Protein AF-A0A3N0X8B3-F1 (afdb_monomer)

Solvent-accessible surface area (backbone atoms only — not comparable to full-atom values): 11498 Å² total; per-residue (Å²): 133,83,87,83,87,83,86,78,85,84,85,79,77,87,77,77,76,74,76,77,74,77,75,72,74,76,63,77,83,42,74,71,62,58,42,71,77,68,75,70,72,77,78,68,58,67,47,72,57,55,40,76,48,95,60,72,38,46,24,25,50,28,91,48,89,63,73,35,41,27,35,45,28,27,51,77,66,41,44,35,30,49,55,97,90,38,84,45,72,59,75,99,46,66,82,52,38,46,30,39,32,62,80,76,74,40,41,37,34,62,43,79,45,82,53,98,94,38,80,43,78,45,62,31,35,57,76,43,83,53,99,65,34,34,38,31,33,35,71,38,34,48,77,48,82,44,44,79,48,89,53,97,85,50,72,63,40,55,24,34,38,43,79,48,84,72,44,40,35,39,40,35,84,67,92,49,77,48,84,58,79,84,75,81,84,126

Foldseek 3Di:
DDDDDDDDDPDDDDPPPPPPPPVPPPPPCDPVNVCVVPPDDPAFDEADAQWPDPFFFWKDFAPDPDIWTWTARQAVLWIWTQDPNDIDIDPLDQNRPFMQRPVVRKTKGFDFDDDPNDTDTHIWIFPDDDPFKTKTKRKHKHWDPWDDAPDPVDDTGGIYIDTDDIWIWIQGPPGDIDTDDDDDDD

Radius of gyration: 35.31 Å; Cα contacts (8 Å, |Δi|>4): 307; chains: 1; bounding box: 71×42×134 Å

Organism: NCBI:txid420404

Secondary structure (DSSP, 8-state):
------------------------------HHHHHTTTT-PPPPPEES-SBSSSS-EEEEETT-S-EEEEEEETTTTEEEEEETTEEEEEP--GGG--EEETTTTEEEEEEEEEETTEEEEEEEEEEEE-SSEEEEEE--EEEE--B--SSSSSPPB-EEEEEPPPEEEEEESSS-EEEE--PPP-

Sequence (186 aa):
MKRILFLSAFVSTLVYCQQGNANVNNSPVTRESLIARAGYVNPLETKGSPYLYAEYKKARIANNQKLVDMRYNAYKDEVDIINNGRNMTIYKNPEYSPIHIIDSDEILYLLEYPYNGKKVIGYLFEVKKLETATLLMRISKTYDKGKYAQDSFDREKENTYDDLPDIFYFQKKTVKFCNCQKRKMS

Nearest PDB structures (foldseek):
  5vly-assembly1_A  TM=3.134E-01  e=2.084E+00  Qubevirus durum
  5vly-assembly1_C  TM=2.743E-01  e=2.320E+00  Qubevirus durum

Structure (mmCIF, N/CA/C/O backbone):
data_AF-A0A3N0X8B3-F1
#
_entry.id   AF-A0A3N0X8B3-F1
#
loop_
_atom_site.group_PDB
_atom_site.id
_atom_site.type_symbol
_atom_site.label_atom_id
_atom_site.label_alt_id
_atom_site.label_comp_id
_atom_site.label_asym_id
_atom_site.label_entity_id
_atom_site.label_seq_id
_atom_site.pdbx_PDB_ins_code
_atom_site.Cartn_x
_atom_site.Cartn_y
_atom_site.Cartn_z
_atom_site.occupancy
_atom_site.B_iso_or_equiv
_atom_site.auth_seq_id
_atom_site.auth_comp_id
_atom_site.auth_asym_id
_atom_site.auth_atom_id
_atom_site.pdbx_PDB_model_num
ATOM 1 N N . MET A 1 1 ? 47.764 -26.604 -111.001 1.00 38.19 1 MET A N 1
ATOM 2 C CA . MET A 1 1 ? 48.703 -27.124 -109.984 1.00 38.19 1 MET A CA 1
ATOM 3 C C . MET A 1 1 ? 48.266 -26.631 -108.614 1.00 38.19 1 MET A C 1
ATOM 5 O O . MET A 1 1 ? 48.034 -25.443 -108.493 1.00 38.19 1 MET A O 1
ATOM 9 N N . LYS A 1 2 ? 48.145 -27.568 -107.657 1.00 38.88 2 LYS A N 1
ATOM 10 C CA . LYS A 1 2 ? 48.250 -27.434 -106.184 1.00 38.88 2 LYS A CA 1
ATOM 11 C C . LYS A 1 2 ? 47.466 -26.279 -105.527 1.00 38.88 2 LYS A C 1
ATOM 13 O O . LYS A 1 2 ? 47.839 -25.124 -105.619 1.00 38.88 2 LYS A O 1
ATOM 18 N N . ARG A 1 3 ? 46.312 -26.598 -104.924 1.00 44.06 3 ARG A N 1
ATOM 19 C CA . ARG A 1 3 ? 46.138 -26.806 -103.465 1.00 44.06 3 ARG A CA 1
ATOM 20 C C . ARG A 1 3 ? 46.636 -25.618 -102.640 1.00 44.06 3 ARG A C 1
ATOM 22 O O . ARG A 1 3 ? 47.840 -25.500 -102.487 1.00 44.06 3 ARG A O 1
ATOM 29 N N . ILE A 1 4 ? 45.714 -24.905 -101.996 1.00 53.19 4 ILE A N 1
ATOM 30 C CA . ILE A 1 4 ? 45.829 -24.509 -100.587 1.00 53.19 4 ILE A CA 1
ATOM 31 C C . ILE A 1 4 ? 44.404 -24.453 -100.013 1.00 53.19 4 ILE A C 1
ATOM 33 O O . ILE A 1 4 ? 43.585 -23.615 -100.376 1.00 53.19 4 ILE A O 1
ATOM 37 N N . LEU A 1 5 ? 44.124 -25.437 -99.160 1.00 48.59 5 LEU A N 1
ATOM 38 C CA . LEU A 1 5 ? 43.091 -25.408 -98.133 1.00 48.59 5 LEU A CA 1
ATOM 39 C C . LEU A 1 5 ? 43.579 -24.439 -97.048 1.00 48.59 5 LEU A C 1
ATOM 41 O O . LEU A 1 5 ? 44.677 -24.644 -96.534 1.00 48.59 5 LEU A O 1
ATOM 45 N N . PHE A 1 6 ? 42.770 -23.458 -96.655 1.00 47.97 6 PHE A N 1
ATOM 46 C CA . PHE A 1 6 ? 42.903 -22.837 -95.337 1.00 47.97 6 PHE A CA 1
ATOM 47 C C . PHE A 1 6 ? 41.591 -23.004 -94.579 1.00 47.97 6 PHE A C 1
ATOM 49 O O . PHE A 1 6 ? 40.592 -22.332 -94.818 1.00 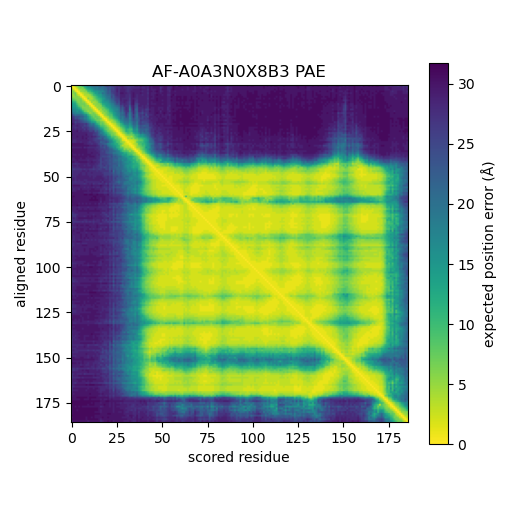47.97 6 PHE A O 1
ATOM 56 N N . LEU A 1 7 ? 41.628 -23.996 -93.697 1.00 49.25 7 LEU A N 1
ATOM 57 C CA . LEU A 1 7 ? 40.654 -24.300 -92.670 1.00 49.25 7 LEU A CA 1
ATOM 58 C C . LEU A 1 7 ? 40.908 -23.321 -91.512 1.00 49.25 7 LEU A C 1
ATOM 60 O O . LEU A 1 7 ? 41.889 -23.482 -90.791 1.00 49.25 7 LEU A O 1
ATOM 64 N N . SER A 1 8 ? 40.065 -22.302 -91.333 1.00 50.84 8 SER A N 1
ATOM 65 C CA . SER A 1 8 ? 40.064 -21.496 -90.106 1.00 50.84 8 SER A CA 1
ATOM 66 C C . SER A 1 8 ? 38.868 -21.892 -89.247 1.00 50.84 8 SER A C 1
ATOM 68 O O . SER A 1 8 ? 37.746 -21.425 -89.447 1.00 50.84 8 SER A O 1
ATOM 70 N N . ALA A 1 9 ? 39.121 -22.788 -88.296 1.00 49.25 9 ALA A N 1
ATOM 71 C CA . ALA A 1 9 ? 38.219 -23.057 -87.192 1.00 49.25 9 ALA A CA 1
ATOM 72 C C . ALA A 1 9 ? 38.132 -21.804 -86.307 1.00 49.25 9 ALA A C 1
ATOM 74 O O . ALA A 1 9 ? 39.132 -21.390 -85.724 1.00 49.25 9 ALA A O 1
ATOM 75 N N . PHE A 1 10 ? 36.941 -21.216 -86.199 1.00 39.66 10 PHE A N 1
ATOM 76 C CA . PHE A 1 10 ? 36.625 -20.240 -85.158 1.00 39.66 10 PHE A CA 1
ATOM 77 C C . PHE A 1 10 ? 35.602 -20.880 -84.219 1.00 39.66 10 PHE A C 1
ATOM 79 O O . PHE A 1 10 ? 34.392 -20.761 -84.392 1.00 39.66 10 PHE A O 1
ATOM 86 N N . VAL A 1 11 ? 36.115 -21.644 -83.257 1.00 53.22 11 VAL A N 1
ATOM 87 C CA . VAL A 1 11 ? 35.381 -22.037 -82.055 1.00 53.22 11 VAL A CA 1
ATOM 88 C C . VAL A 1 11 ? 36.052 -21.305 -80.905 1.00 53.22 11 VAL A C 1
ATOM 90 O O . VAL A 1 11 ? 37.139 -21.682 -80.477 1.00 53.22 11 VAL A O 1
ATOM 93 N N . SER A 1 12 ? 35.410 -20.251 -80.413 1.00 51.62 12 SER A N 1
ATOM 94 C CA . SER A 1 12 ? 35.770 -19.631 -79.140 1.00 51.62 12 SER A CA 1
ATOM 95 C C . SER A 1 12 ? 34.543 -18.990 -78.494 1.00 51.62 12 SER A C 1
ATOM 97 O O . SER A 1 12 ? 34.094 -17.906 -78.845 1.00 51.62 12 SER A O 1
ATOM 99 N N . THR A 1 13 ? 34.020 -19.750 -77.529 1.00 55.09 13 THR A N 1
ATOM 100 C CA . THR A 1 13 ? 33.444 -19.306 -76.252 1.00 55.09 13 THR A CA 1
ATOM 101 C C . THR A 1 13 ? 32.322 -18.268 -76.295 1.00 55.09 13 THR A C 1
ATOM 103 O O . THR A 1 13 ? 32.555 -17.062 -76.328 1.00 55.09 13 THR A O 1
ATOM 106 N N . LEU A 1 14 ? 31.094 -18.765 -76.115 1.00 47.06 14 LEU A N 1
ATOM 107 C CA . LEU A 1 14 ? 30.013 -18.016 -75.479 1.00 47.06 14 LEU A CA 1
ATOM 108 C C . LEU A 1 14 ? 30.512 -17.515 -74.117 1.00 47.06 14 LEU A C 1
ATOM 110 O O . LEU A 1 14 ? 30.607 -18.278 -73.155 1.00 47.06 14 LEU A O 1
ATOM 114 N N . VAL A 1 15 ? 30.847 -16.231 -74.039 1.00 52.34 15 VAL A N 1
ATOM 115 C CA . VAL A 1 15 ? 30.968 -15.538 -72.761 1.00 52.34 15 VAL A CA 1
ATOM 116 C C . VAL A 1 15 ? 29.553 -15.427 -72.207 1.00 52.34 15 VAL A C 1
ATOM 118 O O . VAL A 1 15 ? 28.793 -14.532 -72.570 1.00 52.34 15 VAL A O 1
ATOM 121 N N . TYR A 1 16 ? 29.187 -16.355 -71.324 1.00 51.97 16 TYR A N 1
ATOM 122 C CA . TYR A 1 16 ? 28.170 -16.077 -70.323 1.00 51.97 16 TYR A CA 1
ATOM 123 C C . TYR A 1 16 ? 28.716 -14.942 -69.458 1.00 51.97 16 TYR A C 1
ATOM 125 O O . TYR A 1 16 ? 29.455 -15.168 -68.502 1.00 51.97 16 TYR A O 1
ATOM 133 N N . CYS A 1 17 ? 28.367 -13.702 -69.793 1.00 42.38 17 CYS A N 1
ATOM 134 C CA . CYS A 1 17 ? 28.346 -12.662 -68.785 1.00 42.38 17 CYS A CA 1
ATOM 135 C C . CYS A 1 17 ? 27.188 -13.039 -67.857 1.00 42.38 17 CYS A C 1
ATOM 137 O O . CYS A 1 17 ? 26.029 -12.739 -68.138 1.00 42.38 17 CYS A O 1
ATOM 139 N N . GLN A 1 18 ? 27.479 -13.789 -66.791 1.00 52.56 18 GLN A N 1
ATOM 140 C CA . GLN A 1 18 ? 26.590 -13.784 -65.643 1.00 52.56 18 GLN A CA 1
ATOM 141 C C . GLN A 1 18 ? 26.610 -12.338 -65.153 1.00 52.56 18 GLN A C 1
ATOM 143 O O . GLN A 1 18 ? 27.577 -11.903 -64.528 1.00 52.56 18 GLN A O 1
ATOM 148 N N . GLN A 1 19 ? 25.571 -11.573 -65.497 1.00 49.72 19 GLN A N 1
ATOM 149 C CA . GLN A 1 19 ? 25.191 -10.432 -64.684 1.00 49.72 19 GLN A CA 1
ATOM 150 C C . GLN A 1 19 ? 25.087 -10.986 -63.271 1.00 49.72 19 GLN A C 1
ATOM 152 O O . GLN A 1 19 ? 24.187 -11.769 -62.962 1.00 49.72 19 GLN A O 1
ATOM 157 N N . GLY A 1 20 ? 26.073 -10.644 -62.444 1.00 43.41 20 GLY A N 1
ATOM 158 C CA . GLY A 1 20 ? 25.955 -10.786 -61.013 1.00 43.41 20 GLY A CA 1
ATOM 159 C C . GLY A 1 20 ? 24.733 -9.978 -60.631 1.00 43.41 20 GLY A C 1
ATOM 160 O O . GLY A 1 20 ? 24.802 -8.757 -60.511 1.00 43.41 20 GLY A O 1
ATOM 161 N N . ASN A 1 21 ? 23.601 -10.659 -60.491 1.00 45.00 21 ASN A N 1
ATOM 162 C CA . ASN A 1 21 ? 22.492 -10.143 -59.731 1.00 45.00 21 ASN A CA 1
ATOM 163 C C . ASN A 1 21 ? 23.035 -10.024 -58.311 1.00 45.00 21 ASN A C 1
ATOM 165 O O . ASN A 1 21 ? 22.960 -10.962 -57.519 1.00 45.00 21 ASN A O 1
ATOM 169 N N . ALA A 1 22 ? 23.615 -8.866 -57.993 1.00 45.78 22 ALA A N 1
ATOM 170 C CA . ALA A 1 22 ? 23.537 -8.349 -56.648 1.00 45.78 22 ALA A CA 1
ATOM 171 C C . ALA A 1 22 ? 22.040 -8.201 -56.402 1.00 45.78 22 ALA A C 1
ATOM 173 O O . ALA A 1 22 ? 21.434 -7.178 -56.716 1.00 45.78 22 ALA A O 1
ATOM 174 N N . ASN A 1 23 ? 21.426 -9.289 -55.941 1.00 44.53 23 ASN A N 1
ATOM 175 C CA . ASN A 1 23 ? 20.086 -9.272 -55.419 1.00 44.53 23 ASN A CA 1
ATOM 176 C C . ASN A 1 23 ? 20.184 -8.484 -54.115 1.00 44.53 23 ASN A C 1
ATOM 178 O O . ASN A 1 23 ? 20.288 -9.040 -53.022 1.00 44.53 23 ASN A O 1
ATOM 182 N N . VAL A 1 24 ? 20.264 -7.160 -54.252 1.00 49.81 24 VAL A N 1
ATOM 183 C CA . VAL A 1 24 ? 19.929 -6.236 -53.190 1.00 49.81 24 VAL A CA 1
ATOM 184 C C . VAL A 1 24 ? 18.438 -6.444 -53.028 1.00 49.81 24 VAL A C 1
ATOM 186 O O . VAL A 1 24 ? 17.622 -5.796 -53.681 1.00 49.81 24 VAL A O 1
ATOM 189 N N . ASN A 1 25 ? 18.097 -7.442 -52.215 1.00 46.34 25 ASN A N 1
ATOM 190 C CA . ASN A 1 25 ? 16.768 -7.582 -51.676 1.00 46.34 25 ASN A CA 1
ATOM 191 C C . ASN A 1 25 ? 16.511 -6.264 -50.948 1.00 46.34 25 ASN A C 1
ATOM 193 O O . ASN A 1 25 ? 16.933 -6.078 -49.807 1.00 46.34 25 ASN A O 1
ATOM 197 N N . ASN A 1 26 ? 15.842 -5.333 -51.625 1.00 55.75 26 ASN A N 1
ATOM 198 C CA . ASN A 1 26 ? 15.088 -4.290 -50.965 1.00 55.75 26 ASN A CA 1
ATOM 199 C C . ASN A 1 26 ? 13.941 -5.019 -50.274 1.00 55.75 26 ASN A C 1
ATOM 201 O O . ASN A 1 26 ? 12.812 -5.044 -50.764 1.00 55.75 26 ASN A O 1
ATOM 205 N N . SER A 1 27 ? 14.264 -5.684 -49.161 1.00 57.72 27 SER A N 1
ATOM 206 C CA . SER A 1 27 ? 13.271 -6.091 -48.189 1.00 57.72 27 SER A CA 1
ATOM 207 C C . SER A 1 27 ? 12.396 -4.865 -47.963 1.00 57.72 27 SER A C 1
ATOM 209 O O . SER A 1 27 ? 12.948 -3.767 -47.798 1.00 57.72 27 SER A O 1
ATOM 211 N N . PRO A 1 28 ? 11.061 -5.002 -48.031 1.00 53.34 28 PRO A N 1
ATOM 212 C CA . PRO A 1 28 ? 10.180 -3.879 -47.790 1.00 53.34 28 PRO A CA 1
ATOM 213 C C . PRO A 1 28 ? 10.615 -3.257 -46.476 1.00 53.34 28 PRO A C 1
ATOM 215 O O . PRO A 1 28 ? 10.835 -3.963 -45.493 1.00 53.34 28 PRO A O 1
ATOM 218 N N . VAL A 1 29 ? 10.843 -1.951 -46.516 1.00 56.06 29 VAL A N 1
ATOM 219 C CA . VAL A 1 29 ? 11.295 -1.174 -45.375 1.00 56.06 29 VAL A CA 1
ATOM 220 C C . VAL A 1 29 ? 10.187 -1.253 -44.327 1.00 56.06 29 VAL A C 1
ATOM 222 O O . VAL A 1 29 ? 9.242 -0.467 -44.330 1.00 56.06 29 VAL A O 1
ATOM 225 N N . THR A 1 30 ? 10.237 -2.277 -43.480 1.00 57.41 30 THR A N 1
ATOM 226 C CA . THR A 1 30 ? 9.320 -2.419 -42.359 1.00 57.41 30 THR A CA 1
ATOM 227 C C . THR A 1 30 ? 9.728 -1.406 -41.295 1.00 57.41 30 THR A C 1
ATOM 229 O O . THR A 1 30 ? 10.871 -0.928 -41.284 1.00 57.41 30 THR A O 1
ATOM 232 N N . ARG A 1 31 ? 8.807 -1.037 -40.400 1.00 55.66 31 ARG A N 1
ATOM 233 C CA . ARG A 1 31 ? 9.097 -0.065 -39.331 1.00 55.66 31 ARG A CA 1
ATOM 234 C C . ARG A 1 31 ? 10.335 -0.492 -38.536 1.00 55.66 31 ARG A C 1
ATOM 236 O O . ARG A 1 31 ? 11.165 0.346 -38.208 1.00 55.66 31 ARG A O 1
ATOM 243 N N . GLU A 1 32 ? 10.510 -1.793 -38.347 1.00 55.56 32 GLU A N 1
ATOM 244 C CA . GLU A 1 32 ? 11.642 -2.429 -37.673 1.00 55.56 32 GLU A CA 1
ATOM 245 C C . GLU A 1 32 ? 12.983 -2.140 -38.379 1.00 55.56 32 GLU A C 1
ATOM 247 O O . GLU A 1 32 ? 13.989 -1.883 -37.720 1.00 55.56 32 GLU A O 1
ATOM 252 N N . SER A 1 33 ? 13.003 -2.088 -39.717 1.00 53.56 33 SER A N 1
ATOM 253 C CA . SER A 1 33 ? 14.214 -1.807 -40.507 1.00 53.56 33 SER A CA 1
ATOM 254 C C . SER A 1 33 ? 14.621 -0.323 -40.537 1.00 53.56 33 SER A C 1
ATOM 256 O O . SER A 1 33 ? 15.804 -0.011 -40.672 1.00 53.56 33 SER A O 1
ATOM 258 N N . LEU A 1 34 ? 13.670 0.605 -40.352 1.00 52.25 34 LEU A N 1
ATOM 259 C CA . LEU A 1 34 ? 13.955 2.044 -40.194 1.00 52.25 34 LEU A CA 1
ATOM 260 C C . LEU A 1 34 ? 14.470 2.371 -38.793 1.00 52.25 34 LEU A C 1
ATOM 262 O O . LEU A 1 34 ? 15.324 3.241 -38.627 1.00 52.25 34 LEU A O 1
ATOM 266 N N . ILE A 1 35 ? 13.974 1.641 -37.797 1.00 54.38 35 ILE A N 1
ATOM 267 C CA . ILE A 1 35 ? 14.359 1.768 -36.393 1.00 54.38 35 ILE A CA 1
ATOM 268 C C . ILE A 1 35 ? 15.830 1.352 -36.186 1.00 54.38 35 ILE A C 1
ATOM 270 O O . ILE A 1 35 ? 16.561 2.013 -35.449 1.00 54.38 35 ILE A O 1
ATOM 274 N N . ALA A 1 36 ? 16.318 0.349 -36.922 1.00 54.66 36 ALA A N 1
ATOM 275 C CA . ALA A 1 36 ? 17.711 -0.104 -36.853 1.00 54.66 36 ALA A CA 1
ATOM 276 C C . ALA A 1 36 ? 18.756 0.935 -37.325 1.00 54.66 36 ALA A C 1
ATOM 278 O O . ALA A 1 36 ? 19.925 0.841 -36.954 1.00 54.66 36 ALA A O 1
ATOM 279 N N . ARG A 1 37 ? 18.369 1.940 -38.128 1.00 50.84 37 ARG A N 1
ATOM 280 C CA . ARG A 1 37 ? 19.301 2.931 -38.708 1.00 50.84 37 ARG A CA 1
ATOM 281 C C . ARG A 1 37 ? 19.454 4.213 -37.881 1.00 50.84 37 ARG A C 1
ATOM 283 O O . ARG A 1 37 ? 20.358 4.994 -38.160 1.00 50.84 37 ARG A O 1
ATOM 290 N N . ALA A 1 38 ? 18.590 4.433 -36.888 1.00 49.75 38 ALA A N 1
ATOM 291 C CA . ALA A 1 38 ? 18.460 5.703 -36.167 1.00 49.75 38 ALA A CA 1
ATOM 292 C C . ALA A 1 38 ? 18.770 5.607 -34.659 1.00 49.75 38 ALA A C 1
ATOM 294 O O . ALA A 1 38 ? 18.220 6.371 -33.872 1.00 49.75 38 ALA A O 1
ATOM 295 N N . GLY A 1 39 ? 19.645 4.684 -34.241 1.00 53.75 39 GLY A N 1
ATOM 296 C CA . GLY A 1 39 ? 20.072 4.610 -32.839 1.00 53.75 39 GLY A CA 1
ATOM 297 C C . GLY A 1 39 ? 18.956 4.171 -31.890 1.00 53.75 39 GLY A C 1
ATOM 298 O O . GLY A 1 39 ? 18.775 4.765 -30.829 1.00 53.75 39 GLY A O 1
ATOM 299 N N . TYR A 1 40 ? 18.190 3.144 -32.272 1.00 51.00 40 TYR A N 1
ATOM 300 C CA . TYR A 1 40 ? 17.234 2.523 -31.364 1.00 51.00 40 TYR A CA 1
ATOM 301 C C . TYR A 1 40 ? 17.968 1.902 -30.182 1.00 51.00 40 TYR A C 1
ATOM 303 O O . TYR A 1 40 ? 18.627 0.869 -30.303 1.00 51.00 40 TYR A O 1
ATOM 311 N N . VAL A 1 41 ? 17.849 2.557 -29.036 1.00 61.62 41 VAL A N 1
ATOM 312 C CA . VAL A 1 41 ? 18.215 1.968 -27.762 1.00 61.62 41 VAL A CA 1
ATOM 313 C C . VAL A 1 41 ? 17.009 1.149 -27.318 1.00 61.62 41 VAL A C 1
ATOM 315 O O . VAL A 1 41 ? 15.923 1.709 -27.148 1.00 61.62 41 VAL A O 1
ATOM 318 N N . ASN A 1 42 ? 17.170 -0.170 -27.182 1.00 63.03 42 ASN A N 1
ATOM 319 C CA . ASN A 1 42 ? 16.112 -1.017 -26.629 1.00 63.03 42 ASN A CA 1
ATOM 320 C C . ASN A 1 42 ? 15.650 -0.410 -25.298 1.00 63.03 42 ASN A C 1
ATOM 322 O O . ASN A 1 42 ? 16.509 -0.063 -24.487 1.00 63.03 42 ASN A O 1
ATOM 326 N N . PRO A 1 43 ? 14.344 -0.224 -25.049 1.00 67.00 43 PRO A N 1
ATOM 327 C CA . PRO A 1 43 ? 13.890 0.246 -23.747 1.00 67.00 43 PRO A CA 1
ATOM 328 C C . PRO A 1 43 ? 14.426 -0.700 -22.668 1.00 67.00 43 PRO A C 1
ATOM 330 O O . PRO A 1 43 ? 14.323 -1.914 -22.818 1.00 67.00 43 PRO A O 1
ATOM 333 N N . LEU A 1 44 ? 15.029 -0.146 -21.610 1.00 79.25 44 LEU A N 1
ATOM 334 C CA . LEU A 1 44 ? 15.476 -0.956 -20.477 1.00 79.25 44 LEU A CA 1
ATOM 335 C C . LEU A 1 44 ? 14.278 -1.727 -19.937 1.00 79.25 44 LEU A C 1
ATOM 337 O O . LEU A 1 44 ? 13.289 -1.117 -19.506 1.00 79.25 44 LEU A O 1
ATOM 341 N N . GLU A 1 45 ? 14.398 -3.051 -19.939 1.00 83.81 45 GLU A N 1
ATOM 342 C CA . GLU A 1 45 ? 13.457 -3.937 -19.267 1.00 83.81 45 GLU A CA 1
ATOM 343 C C . GLU A 1 45 ? 13.238 -3.450 -17.827 1.00 83.81 45 GLU A C 1
ATOM 345 O O . GLU A 1 45 ? 14.123 -2.865 -17.189 1.00 83.81 45 GLU A O 1
ATOM 350 N N . THR A 1 46 ? 12.012 -3.604 -17.332 1.00 89.50 46 THR A N 1
ATOM 351 C CA . THR A 1 46 ? 11.665 -3.214 -15.963 1.00 89.50 46 THR A CA 1
ATOM 352 C C . THR A 1 46 ? 11.395 -4.459 -15.149 1.00 89.50 46 THR A C 1
ATOM 354 O O . THR A 1 46 ? 10.419 -5.169 -15.381 1.00 89.50 46 THR A O 1
ATOM 357 N N . LYS A 1 47 ? 12.253 -4.703 -14.166 1.00 92.56 47 LYS A N 1
ATOM 358 C CA . LYS A 1 47 ? 12.119 -5.805 -13.229 1.00 92.56 47 LYS A CA 1
ATOM 359 C C . LYS A 1 47 ? 11.235 -5.418 -12.048 1.00 92.56 47 LYS A C 1
ATOM 361 O O . LYS A 1 47 ? 11.384 -4.352 -11.449 1.00 92.56 47 LYS A O 1
ATOM 366 N N . GLY A 1 48 ? 10.346 -6.333 -11.671 1.00 92.94 48 GLY A N 1
ATOM 367 C CA . GLY A 1 48 ? 9.412 -6.140 -10.566 1.00 92.94 48 GLY A CA 1
ATOM 368 C C . GLY A 1 48 ? 8.164 -5.356 -10.974 1.00 92.94 48 GLY A C 1
ATOM 369 O O . GLY A 1 48 ? 7.849 -5.202 -12.150 1.00 92.94 48 GLY A O 1
ATOM 370 N N . SER A 1 49 ? 7.413 -4.894 -9.979 1.00 95.06 49 SER A N 1
ATOM 371 C CA . SER A 1 49 ? 6.140 -4.199 -10.171 1.00 95.06 49 SER A CA 1
ATOM 372 C C . SER A 1 49 ? 5.955 -3.142 -9.085 1.00 95.06 49 SER A C 1
ATOM 374 O O . SER A 1 49 ? 6.344 -3.394 -7.942 1.00 95.06 49 SER A O 1
ATOM 376 N N . PRO A 1 50 ? 5.324 -1.990 -9.384 1.00 97.06 50 PRO A N 1
ATOM 377 C CA . PRO A 1 50 ? 4.956 -1.012 -8.361 1.00 97.06 50 PRO A CA 1
ATOM 378 C C . PRO A 1 50 ? 3.834 -1.518 -7.440 1.00 97.06 50 PRO A C 1
ATOM 380 O O . PRO A 1 50 ? 3.574 -0.915 -6.398 1.00 97.06 50 PRO A O 1
ATOM 383 N N . TYR A 1 51 ? 3.148 -2.599 -7.820 1.00 97.56 51 TYR A N 1
ATOM 384 C CA . TYR A 1 51 ? 2.023 -3.160 -7.084 1.00 97.56 51 TYR A CA 1
ATOM 385 C C . TYR A 1 51 ? 2.473 -4.184 -6.043 1.00 97.56 51 TYR A C 1
ATOM 387 O O . TYR A 1 51 ? 3.420 -4.937 -6.267 1.00 97.56 51 TYR A O 1
ATOM 395 N N . LEU A 1 52 ? 1.771 -4.222 -4.909 1.00 96.12 52 LEU A N 1
ATOM 396 C CA . LEU A 1 52 ? 1.993 -5.219 -3.858 1.00 96.12 52 LEU A CA 1
ATOM 397 C C . LEU A 1 52 ? 1.677 -6.638 -4.349 1.00 96.12 52 LEU A C 1
ATOM 399 O O . LEU A 1 52 ? 2.435 -7.570 -4.098 1.00 96.12 52 LEU A O 1
ATOM 403 N N . TYR A 1 53 ? 0.578 -6.778 -5.088 1.00 94.50 53 TYR A N 1
ATOM 404 C CA . TYR A 1 53 ? 0.186 -8.010 -5.764 1.00 94.50 53 TYR A CA 1
ATOM 405 C C . TYR A 1 53 ? 0.090 -7.740 -7.263 1.00 94.50 53 TYR A C 1
ATOM 407 O O . TYR A 1 53 ? -0.365 -6.670 -7.668 1.00 94.50 53 TYR A O 1
ATOM 415 N N . ALA A 1 54 ? 0.531 -8.697 -8.082 1.00 90.38 54 ALA A N 1
ATOM 416 C CA . ALA A 1 54 ? 0.433 -8.587 -9.538 1.00 90.38 54 ALA A CA 1
ATOM 417 C C . ALA A 1 54 ? -1.031 -8.600 -10.006 1.00 90.38 54 ALA A C 1
ATOM 419 O O . ALA A 1 54 ? -1.418 -7.822 -10.877 1.00 90.38 54 ALA A O 1
ATOM 420 N N . GLU A 1 55 ? -1.835 -9.453 -9.373 1.00 94.19 55 GLU A N 1
ATOM 421 C CA . GLU A 1 55 ? -3.247 -9.636 -9.680 1.00 94.19 55 GLU A CA 1
ATOM 422 C C . GLU A 1 55 ? -4.133 -8.622 -8.955 1.00 94.19 55 GLU A C 1
ATOM 424 O O . GLU A 1 55 ? -3.813 -8.132 -7.866 1.00 94.19 55 GLU A O 1
ATOM 429 N N . TYR A 1 56 ? -5.296 -8.357 -9.547 1.00 96.12 56 TYR A N 1
ATOM 430 C CA . TYR A 1 56 ? -6.378 -7.694 -8.835 1.00 96.12 56 TYR A CA 1
ATOM 431 C C . TYR A 1 56 ? -7.003 -8.655 -7.819 1.00 96.12 56 TYR A C 1
ATOM 433 O O . TYR A 1 56 ? -7.225 -9.826 -8.116 1.00 96.12 56 TYR A O 1
ATOM 441 N N . LYS A 1 57 ? -7.317 -8.132 -6.636 1.00 96.38 57 LYS A N 1
ATOM 442 C CA . LYS A 1 57 ? -8.008 -8.838 -5.557 1.00 96.38 57 LYS A CA 1
ATOM 443 C C . LYS A 1 57 ? -9.394 -8.252 -5.327 1.00 96.38 57 LYS A C 1
ATOM 445 O O . LYS A 1 57 ? -9.577 -7.037 -5.422 1.00 96.38 57 LYS A O 1
ATOM 450 N N . LYS A 1 58 ? -10.368 -9.081 -4.960 1.00 96.31 58 LYS A N 1
ATOM 451 C CA . LYS A 1 58 ? -11.688 -8.619 -4.528 1.00 96.31 58 LYS A CA 1
ATOM 452 C C . LYS A 1 58 ? -11.570 -7.891 -3.199 1.00 96.31 58 LYS A C 1
ATOM 454 O O . LYS A 1 58 ? -11.019 -8.409 -2.230 1.00 96.31 58 LYS A O 1
ATOM 459 N N . ALA A 1 59 ? -12.145 -6.699 -3.139 1.00 95.88 59 ALA A N 1
ATOM 460 C CA . ALA A 1 59 ? -12.214 -5.915 -1.924 1.00 95.88 59 ALA A CA 1
ATOM 461 C C . ALA A 1 59 ? -13.558 -5.220 -1.753 1.00 95.88 59 ALA A C 1
ATOM 463 O O . ALA A 1 59 ? -14.312 -4.977 -2.700 1.00 95.88 59 ALA A O 1
ATOM 464 N N . ARG A 1 60 ? -13.821 -4.867 -0.502 1.00 95.25 60 ARG A N 1
ATOM 465 C CA . ARG A 1 60 ? -14.903 -4.004 -0.073 1.00 95.25 60 ARG A CA 1
ATOM 466 C C . ARG A 1 60 ? -14.318 -2.665 0.352 1.00 95.25 60 ARG A C 1
ATOM 468 O O . ARG A 1 60 ? -13.461 -2.615 1.228 1.00 95.25 60 ARG A O 1
ATOM 475 N N . ILE A 1 61 ? -14.778 -1.589 -0.272 1.00 93.81 61 ILE A N 1
ATOM 476 C CA . ILE A 1 61 ? -14.370 -0.226 0.085 1.00 93.81 61 ILE A CA 1
ATOM 477 C C . ILE A 1 61 ? -15.358 0.315 1.109 1.00 93.81 61 ILE A C 1
ATOM 479 O O . ILE A 1 61 ? -16.569 0.324 0.856 1.00 93.81 61 ILE A O 1
ATOM 483 N N . ALA A 1 62 ? -14.841 0.788 2.241 1.00 90.56 62 ALA A N 1
ATOM 484 C CA . ALA A 1 62 ? -15.629 1.183 3.398 1.00 90.56 62 ALA A CA 1
ATOM 485 C C . ALA A 1 62 ? -16.665 0.097 3.758 1.00 90.56 62 ALA A C 1
ATOM 487 O O . ALA A 1 62 ? -16.441 -1.100 3.573 1.00 90.56 62 ALA A O 1
ATOM 488 N N . ASN A 1 63 ? -17.838 0.505 4.239 1.00 78.62 63 ASN A N 1
ATOM 489 C CA . ASN A 1 63 ? -18.946 -0.406 4.536 1.00 78.62 63 ASN A CA 1
ATOM 490 C C . ASN A 1 63 ? -19.875 -0.638 3.327 1.00 78.62 63 ASN A C 1
ATOM 492 O O . ASN A 1 63 ? -21.043 -0.984 3.504 1.00 78.62 63 ASN A O 1
ATOM 496 N N . ASN A 1 64 ? -19.397 -0.426 2.094 1.00 84.69 64 ASN A N 1
ATOM 497 C CA . ASN A 1 64 ? -20.210 -0.667 0.901 1.00 84.69 64 ASN A CA 1
ATOM 498 C C . ASN A 1 64 ? -20.496 -2.169 0.744 1.00 84.69 64 ASN A C 1
ATOM 500 O O . ASN A 1 64 ? -19.629 -3.001 0.967 1.00 84.69 64 ASN A O 1
ATOM 504 N N . GLN A 1 65 ? -21.699 -2.555 0.329 1.00 79.19 65 GLN A N 1
ATOM 505 C CA . GLN A 1 65 ? -22.008 -3.967 0.085 1.00 79.19 65 GLN A CA 1
ATOM 506 C C . GLN A 1 65 ? -21.395 -4.494 -1.222 1.00 79.19 65 GLN A C 1
ATOM 508 O O . GLN A 1 65 ? -21.165 -5.697 -1.350 1.00 79.19 65 GLN A O 1
ATOM 513 N N . LYS A 1 66 ? -21.098 -3.612 -2.186 1.00 89.44 66 LYS A N 1
ATOM 514 C CA . LYS A 1 66 ? -20.552 -3.993 -3.492 1.00 89.44 66 LYS A CA 1
ATOM 515 C C . LYS A 1 66 ? -19.058 -4.310 -3.403 1.00 89.44 66 LYS A C 1
ATOM 517 O O . LYS A 1 66 ? -18.273 -3.504 -2.909 1.00 89.44 66 LYS A O 1
ATOM 522 N N . LEU A 1 67 ? -18.678 -5.466 -3.945 1.00 93.00 67 LEU A N 1
ATOM 523 C CA . LEU A 1 67 ? -17.281 -5.843 -4.140 1.00 93.00 67 LEU A CA 1
ATOM 524 C C . LEU A 1 67 ? -16.727 -5.220 -5.422 1.00 93.00 67 LEU A C 1
ATOM 526 O O . LEU A 1 67 ? -17.429 -5.115 -6.432 1.00 93.00 67 LEU A O 1
ATOM 530 N N . VAL A 1 68 ? -15.454 -4.849 -5.381 1.00 94.88 68 VAL A N 1
ATOM 531 C CA . VAL A 1 68 ? -14.696 -4.347 -6.528 1.00 94.88 68 VAL A CA 1
ATOM 532 C C . VAL A 1 68 ? -13.381 -5.102 -6.651 1.00 94.88 68 VAL A C 1
ATOM 534 O O . VAL A 1 68 ? -12.841 -5.581 -5.658 1.00 94.88 68 VAL A O 1
ATOM 537 N N . ASP A 1 69 ? -12.865 -5.203 -7.870 1.00 96.62 69 ASP A N 1
ATOM 538 C CA . ASP A 1 69 ? -11.492 -5.643 -8.098 1.00 96.62 69 ASP A CA 1
ATOM 539 C C . ASP A 1 69 ? -10.554 -4.482 -7.788 1.00 96.62 69 ASP A C 1
ATOM 541 O O . ASP A 1 69 ? -10.730 -3.399 -8.346 1.00 96.62 69 ASP A O 1
ATOM 545 N N . MET A 1 70 ? -9.572 -4.693 -6.917 1.00 96.12 70 MET A N 1
ATOM 546 C CA . MET A 1 70 ? -8.600 -3.683 -6.521 1.00 96.12 70 MET A CA 1
ATOM 547 C C . MET A 1 70 ? -7.162 -4.189 -6.578 1.00 96.12 70 MET A C 1
ATOM 549 O O . MET A 1 70 ? -6.898 -5.382 -6.469 1.00 96.12 70 MET A O 1
ATOM 553 N N . ARG A 1 71 ? -6.210 -3.266 -6.649 1.00 96.81 71 ARG A N 1
ATOM 554 C CA . ARG A 1 71 ? -4.791 -3.530 -6.401 1.00 96.81 71 ARG A CA 1
ATOM 555 C C . ARG A 1 71 ? -4.156 -2.331 -5.712 1.00 96.81 71 ARG A C 1
ATOM 557 O O . ARG A 1 71 ? -4.533 -1.186 -5.959 1.00 96.81 71 ARG A O 1
ATOM 564 N N . TYR A 1 72 ? -3.186 -2.596 -4.847 1.00 97.81 72 TYR A N 1
ATOM 565 C CA . TYR A 1 72 ? -2.473 -1.555 -4.114 1.00 97.81 72 TYR A CA 1
ATOM 566 C C . TYR A 1 72 ? -1.126 -1.259 -4.774 1.00 97.81 72 TYR A C 1
ATOM 568 O O . TYR A 1 72 ? -0.295 -2.157 -4.935 1.00 97.81 72 TYR A O 1
ATOM 576 N N . ASN A 1 73 ? -0.916 -0.005 -5.168 1.00 97.94 73 ASN A N 1
ATOM 577 C CA . ASN A 1 73 ? 0.345 0.504 -5.689 1.00 97.94 73 ASN A CA 1
ATOM 578 C C . ASN A 1 73 ? 1.228 0.951 -4.516 1.00 97.94 73 ASN A C 1
ATOM 580 O O . ASN A 1 73 ? 1.077 2.058 -4.001 1.00 97.94 73 ASN A O 1
ATOM 584 N N . ALA A 1 74 ? 2.163 0.095 -4.109 1.00 97.62 74 ALA A N 1
ATOM 585 C CA . ALA A 1 74 ? 3.068 0.346 -2.990 1.00 97.62 74 ALA A CA 1
ATOM 586 C C . ALA A 1 74 ? 4.167 1.375 -3.318 1.00 97.62 74 ALA A C 1
ATOM 588 O O . ALA A 1 74 ? 4.803 1.906 -2.408 1.00 97.62 74 ALA A O 1
ATOM 589 N N . TYR A 1 75 ? 4.404 1.678 -4.599 1.00 97.44 75 TYR A N 1
ATOM 590 C CA . TYR A 1 75 ? 5.323 2.746 -5.003 1.00 97.44 75 TYR A CA 1
ATOM 591 C C . TYR A 1 75 ? 4.699 4.140 -4.827 1.00 97.44 75 TYR A C 1
ATOM 593 O O . TYR A 1 75 ? 5.350 5.054 -4.324 1.00 97.44 75 TYR A O 1
ATOM 601 N N . LYS A 1 76 ? 3.426 4.307 -5.211 1.00 97.06 76 LYS A N 1
ATOM 602 C CA . LYS A 1 76 ? 2.706 5.593 -5.129 1.00 97.06 76 LYS A CA 1
ATOM 603 C C . LYS A 1 76 ? 1.850 5.761 -3.874 1.00 97.06 76 LYS A C 1
ATOM 605 O O . LYS A 1 76 ? 1.381 6.866 -3.611 1.00 97.06 76 LYS A O 1
ATOM 610 N N . ASP A 1 77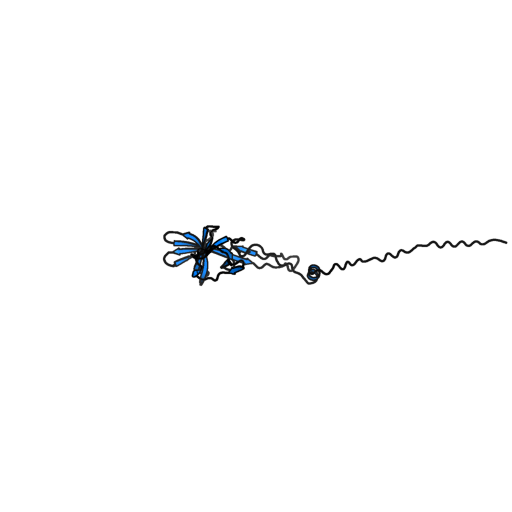 ? 1.666 4.694 -3.100 1.00 97.50 77 ASP A N 1
ATOM 611 C CA . ASP A 1 77 ? 0.700 4.634 -2.001 1.00 97.50 77 ASP A CA 1
ATOM 612 C C . ASP A 1 77 ? -0.723 4.964 -2.497 1.00 97.50 77 ASP A C 1
ATOM 614 O O . ASP A 1 77 ? -1.379 5.888 -2.019 1.00 97.50 77 ASP A O 1
ATOM 618 N N . GLU A 1 78 ? -1.175 4.236 -3.519 1.00 97.38 78 GLU A N 1
ATOM 619 C CA . GLU A 1 78 ? -2.452 4.447 -4.215 1.00 97.38 78 GLU A CA 1
ATOM 620 C C . GLU A 1 78 ? -3.243 3.139 -4.336 1.00 97.38 78 GLU A C 1
ATOM 622 O O . GLU A 1 78 ? -2.669 2.049 -4.384 1.00 97.38 78 GLU A O 1
ATOM 627 N N . VAL A 1 79 ? -4.571 3.245 -4.409 1.00 97.31 79 VAL A N 1
ATOM 628 C CA . VAL A 1 79 ? -5.465 2.102 -4.631 1.00 97.31 79 VAL A CA 1
ATOM 629 C C . VAL A 1 79 ? -6.109 2.243 -6.000 1.00 97.31 79 VAL A C 1
ATOM 631 O O . VAL A 1 79 ? -6.859 3.188 -6.237 1.00 97.31 79 VAL A O 1
ATOM 634 N N . ASP A 1 80 ? -5.843 1.280 -6.873 1.00 96.81 80 ASP A N 1
ATOM 635 C CA . ASP A 1 80 ? -6.470 1.166 -8.186 1.00 96.81 80 ASP A CA 1
ATOM 636 C C . ASP A 1 80 ? -7.628 0.173 -8.111 1.00 96.81 80 ASP A C 1
ATOM 638 O O . ASP A 1 80 ? -7.486 -0.890 -7.506 1.00 96.81 80 ASP A O 1
ATOM 642 N N . ILE A 1 81 ? -8.749 0.482 -8.759 1.00 95.69 81 ILE A N 1
ATOM 643 C CA . ILE A 1 81 ? -9.926 -0.382 -8.844 1.00 95.69 81 ILE A CA 1
ATOM 644 C C . ILE A 1 81 ? -10.450 -0.519 -10.263 1.00 95.69 81 ILE A C 1
ATOM 646 O O . ILE A 1 81 ? -10.328 0.395 -11.076 1.00 95.69 81 ILE A O 1
ATOM 650 N N . ILE A 1 82 ? -11.122 -1.633 -10.535 1.00 95.31 82 ILE A N 1
ATOM 651 C CA . ILE A 1 82 ? -11.955 -1.779 -11.724 1.00 95.31 82 ILE A CA 1
ATOM 652 C C . ILE A 1 82 ? -13.392 -1.395 -11.377 1.00 95.31 82 ILE A C 1
ATOM 654 O O . ILE A 1 82 ? -14.068 -2.073 -10.602 1.00 95.31 82 ILE A O 1
ATOM 658 N N . ASN A 1 83 ? -13.889 -0.324 -11.991 1.00 86.94 83 ASN A N 1
ATOM 659 C CA . ASN A 1 83 ? -15.294 0.062 -11.924 1.00 86.94 83 ASN A CA 1
ATOM 660 C C . ASN A 1 83 ? -15.864 0.156 -13.338 1.00 86.94 83 ASN A C 1
ATOM 662 O O . ASN A 1 83 ? -15.312 0.849 -14.191 1.00 86.94 83 ASN A O 1
ATOM 666 N N . ASN A 1 84 ? -16.968 -0.547 -13.597 1.00 87.38 84 ASN A N 1
ATOM 667 C CA . ASN A 1 84 ? -17.605 -0.606 -14.918 1.00 87.38 84 ASN A CA 1
ATOM 668 C C . ASN A 1 84 ? -16.608 -0.941 -16.052 1.00 87.38 84 ASN A C 1
ATOM 670 O O . ASN A 1 84 ? -16.632 -0.328 -17.118 1.00 87.38 84 ASN A O 1
ATOM 674 N N . GLY A 1 85 ? -15.684 -1.876 -15.793 1.00 90.00 85 GLY A N 1
ATOM 675 C CA . GLY A 1 85 ? -14.662 -2.314 -16.751 1.00 90.00 85 GLY A CA 1
ATOM 6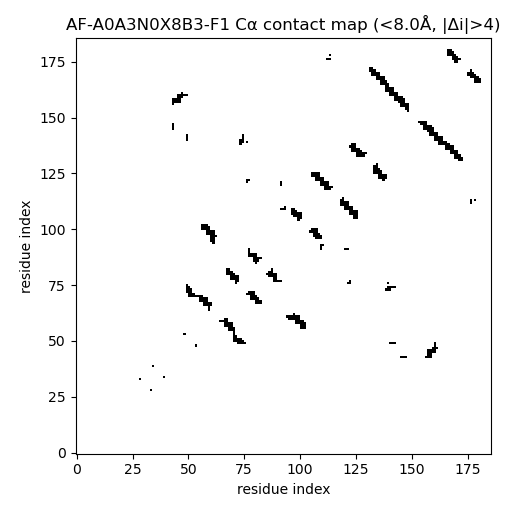76 C C . GLY A 1 85 ? -13.504 -1.335 -16.973 1.00 90.00 85 GLY A C 1
ATOM 677 O O . GLY A 1 85 ? -12.648 -1.595 -17.813 1.00 90.00 85 GLY A O 1
ATOM 678 N N . ARG A 1 86 ? -13.448 -0.216 -16.239 1.00 92.50 86 ARG A N 1
ATOM 679 C CA . ARG A 1 86 ? -12.364 0.771 -16.330 1.00 92.50 86 ARG A CA 1
ATOM 680 C C . ARG A 1 86 ? -11.508 0.757 -15.078 1.00 92.50 86 ARG A C 1
ATOM 682 O O . ARG A 1 86 ? -12.037 0.718 -13.970 1.00 92.50 86 ARG A O 1
ATOM 689 N N . ASN A 1 87 ? -10.197 0.842 -15.276 1.00 93.94 87 ASN A N 1
ATOM 690 C CA . ASN A 1 87 ? -9.250 1.039 -14.191 1.00 93.94 87 ASN A CA 1
ATOM 691 C C . ASN A 1 87 ? -9.284 2.501 -13.723 1.00 93.94 87 ASN A C 1
ATOM 693 O O . ASN A 1 87 ? -9.201 3.414 -14.547 1.00 93.94 87 ASN A O 1
ATOM 697 N N . MET A 1 88 ? -9.422 2.718 -12.420 1.00 94.75 88 MET A N 1
ATOM 698 C CA . MET A 1 88 ? -9.488 4.036 -11.797 1.00 94.75 88 MET A CA 1
ATOM 699 C C . MET A 1 88 ? -8.736 4.022 -10.472 1.00 94.75 88 MET A C 1
ATOM 701 O O . MET A 1 88 ? -8.890 3.091 -9.688 1.00 94.75 88 MET A O 1
ATOM 705 N N . THR A 1 89 ? -7.995 5.083 -10.180 1.00 95.62 89 THR A N 1
ATOM 706 C CA . THR A 1 89 ? -7.345 5.261 -8.878 1.00 95.62 89 THR A CA 1
ATOM 707 C C . THR A 1 89 ? -8.282 5.998 -7.923 1.00 95.62 89 THR A C 1
ATOM 709 O O . THR A 1 89 ? -8.858 7.028 -8.276 1.00 95.62 89 THR A O 1
ATOM 712 N N . ILE A 1 90 ? -8.453 5.478 -6.709 1.00 93.12 90 ILE A N 1
ATOM 713 C CA . ILE A 1 90 ? -9.278 6.104 -5.674 1.00 93.12 90 ILE A CA 1
ATOM 714 C C . ILE A 1 90 ? -8.493 7.247 -5.025 1.00 93.12 90 ILE A C 1
ATOM 716 O O . ILE A 1 90 ? -7.363 7.066 -4.564 1.00 93.12 90 ILE A O 1
ATOM 720 N N . TYR A 1 91 ? -9.119 8.419 -4.926 1.00 92.75 91 TYR A N 1
ATOM 721 C CA . TYR A 1 91 ? -8.579 9.531 -4.149 1.00 92.75 91 TYR A CA 1
ATOM 722 C C . TYR A 1 91 ? -8.434 9.163 -2.669 1.00 92.75 91 TYR A C 1
ATOM 724 O O . TYR A 1 91 ? -9.284 8.481 -2.100 1.00 92.75 91 TYR A O 1
ATOM 732 N N . LYS A 1 92 ? -7.391 9.681 -2.014 1.00 94.75 92 LYS A N 1
ATOM 733 C CA . LYS A 1 92 ? -7.187 9.532 -0.565 1.00 94.75 92 LYS A CA 1
ATOM 734 C C . LYS A 1 92 ? -8.236 10.331 0.219 1.00 94.75 92 LYS A C 1
ATOM 736 O O . LYS A 1 92 ? -7.961 11.430 0.690 1.00 94.75 92 LYS A O 1
AT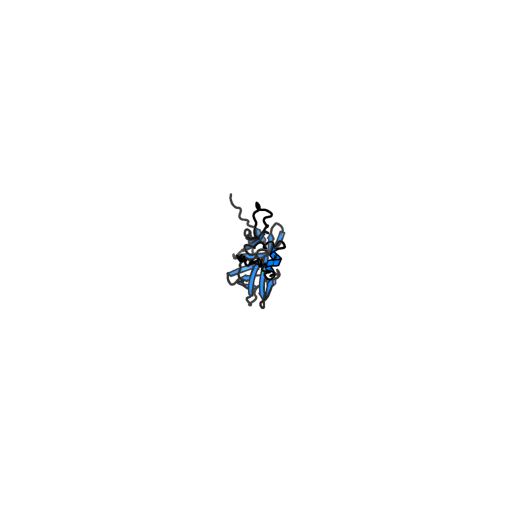OM 741 N N . ASN A 1 93 ? -9.435 9.773 0.345 1.00 93.81 93 ASN A N 1
ATOM 742 C CA . ASN A 1 93 ? -10.539 10.308 1.132 1.00 93.81 93 ASN A CA 1
ATOM 743 C C . ASN A 1 93 ? -10.876 9.318 2.269 1.00 93.81 93 ASN A C 1
ATOM 745 O O . ASN A 1 93 ? -11.085 8.135 1.986 1.00 93.81 93 ASN A O 1
ATOM 749 N N . PRO A 1 94 ? -10.939 9.770 3.539 1.00 92.12 94 PRO A N 1
ATOM 750 C CA . PRO A 1 94 ? -11.338 8.938 4.676 1.00 92.12 94 PRO A CA 1
ATOM 751 C C . PRO A 1 94 ? -12.666 8.189 4.499 1.00 92.12 94 PRO A C 1
ATOM 753 O O . PRO A 1 94 ? -12.817 7.110 5.063 1.00 92.12 94 PRO A O 1
ATOM 756 N N . GLU A 1 95 ? -13.600 8.702 3.692 1.00 92.12 95 GLU A N 1
ATOM 757 C CA . GLU A 1 95 ? -14.883 8.046 3.386 1.00 92.12 95 GLU A CA 1
ATOM 758 C C . GLU A 1 95 ? -14.730 6.698 2.666 1.00 92.12 95 GLU A C 1
ATOM 760 O O . GLU A 1 95 ? -15.634 5.865 2.711 1.00 92.12 95 GLU A O 1
ATOM 765 N N . TYR A 1 96 ? -13.587 6.462 2.016 1.00 93.19 96 TYR A N 1
ATOM 766 C CA . TYR A 1 96 ? -13.274 5.202 1.341 1.00 93.19 96 TYR A CA 1
ATOM 767 C C . TYR A 1 96 ? -12.487 4.221 2.225 1.00 93.19 96 TYR A C 1
ATOM 769 O O . TYR A 1 96 ? -12.125 3.141 1.769 1.00 93.19 96 TYR A O 1
ATOM 777 N N . SER A 1 97 ? -12.223 4.570 3.486 1.00 94.19 97 SER A N 1
ATOM 778 C CA . SER A 1 97 ? -11.510 3.735 4.455 1.00 94.19 97 SER A CA 1
ATOM 779 C C . SER A 1 97 ? -12.477 3.184 5.517 1.00 94.19 97 SER A C 1
ATOM 781 O O . SER A 1 97 ? -13.384 3.900 5.941 1.00 94.19 97 SER A O 1
ATOM 783 N N . PRO A 1 98 ? -12.284 1.952 6.022 1.00 95.94 98 PRO A N 1
ATOM 784 C CA . PRO A 1 98 ? -11.251 0.987 5.640 1.00 95.94 98 PRO A CA 1
ATOM 785 C C . PRO A 1 98 ? -11.557 0.283 4.317 1.00 95.94 98 PRO A C 1
ATOM 787 O O . PRO A 1 98 ? -12.709 0.184 3.912 1.00 95.94 98 PRO A O 1
ATOM 790 N N . ILE A 1 99 ? -10.530 -0.260 3.672 1.00 96.56 99 ILE A N 1
ATOM 791 C CA . ILE A 1 99 ? -10.682 -1.158 2.526 1.00 96.56 99 ILE A CA 1
ATOM 792 C C . ILE A 1 99 ? -10.368 -2.574 3.004 1.00 96.56 99 ILE A C 1
ATOM 794 O O . ILE A 1 99 ? -9.265 -2.837 3.475 1.00 96.56 99 ILE A O 1
ATOM 798 N N . HIS A 1 100 ? -11.333 -3.483 2.898 1.00 96.75 100 HIS A N 1
ATOM 799 C CA . HIS A 1 100 ? -11.174 -4.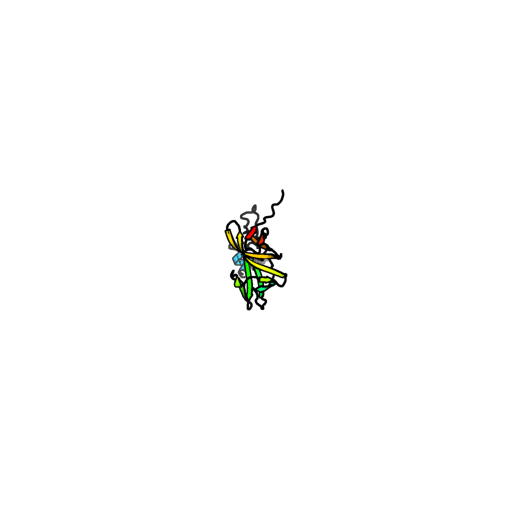890 3.268 1.00 96.75 100 HIS A CA 1
ATOM 800 C C . HIS A 1 100 ? -10.935 -5.725 2.014 1.00 96.75 100 HIS A C 1
ATOM 802 O O . HIS A 1 100 ? -11.833 -5.874 1.186 1.00 96.75 100 HIS A O 1
ATOM 808 N N . ILE A 1 101 ? -9.723 -6.248 1.863 1.00 96.50 101 ILE A N 1
ATOM 809 C CA . ILE A 1 101 ? -9.321 -7.139 0.778 1.00 96.50 101 ILE A CA 1
ATOM 810 C C . ILE A 1 101 ? -9.781 -8.548 1.146 1.00 96.50 101 ILE A C 1
ATOM 812 O O . ILE A 1 101 ? -9.175 -9.208 1.984 1.00 96.50 101 ILE A O 1
ATOM 816 N N . ILE A 1 102 ? -10.868 -8.998 0.526 1.00 95.56 102 ILE A N 1
ATOM 817 C CA . ILE A 1 102 ? -11.562 -10.240 0.884 1.00 95.56 102 ILE A CA 1
ATOM 818 C C . ILE A 1 102 ? -10.694 -11.464 0.588 1.00 95.56 102 ILE A C 1
ATOM 820 O O . ILE A 1 102 ? -10.644 -12.383 1.397 1.00 95.56 102 ILE A O 1
ATOM 824 N N . ASP A 1 103 ? -9.984 -11.458 -0.542 1.00 93.25 103 ASP A N 1
ATOM 825 C CA . ASP A 1 103 ? -9.222 -12.627 -1.002 1.00 93.25 103 ASP A CA 1
ATOM 826 C C . ASP A 1 103 ? -8.071 -13.017 -0.061 1.00 93.25 103 ASP A C 1
ATOM 828 O O . ASP A 1 103 ? -7.665 -14.177 -0.035 1.00 93.25 103 ASP A O 1
ATOM 832 N N . SER A 1 104 ? -7.526 -12.058 0.694 1.00 93.12 104 SER A N 1
ATOM 833 C CA . SER A 1 104 ? -6.428 -12.276 1.647 1.00 93.12 104 SER A CA 1
ATOM 834 C C . SER A 1 104 ? -6.774 -11.939 3.095 1.00 93.12 104 SER A C 1
ATOM 836 O O . SER A 1 104 ? -5.912 -12.073 3.956 1.00 93.12 104 SER A O 1
ATOM 838 N N . ASP A 1 105 ? -8.015 -11.532 3.361 1.00 95.75 105 ASP A N 1
ATOM 839 C CA . ASP A 1 105 ? -8.482 -11.049 4.665 1.00 95.75 105 ASP A CA 1
ATOM 840 C C . ASP A 1 105 ? -7.601 -9.935 5.268 1.00 95.75 105 ASP A C 1
ATOM 842 O O . ASP A 1 105 ? -7.311 -9.891 6.461 1.00 95.75 105 ASP A O 1
ATOM 846 N N . GLU A 1 106 ? -7.152 -9.008 4.420 1.00 96.62 106 GLU A N 1
ATOM 847 C CA . GLU A 1 106 ? -6.315 -7.875 4.823 1.00 96.62 106 GLU A CA 1
ATOM 848 C C . GLU A 1 106 ? -7.147 -6.597 4.901 1.00 96.62 106 GLU A C 1
ATOM 850 O O . GLU A 1 106 ? -7.999 -6.338 4.048 1.00 96.62 106 GLU A O 1
ATOM 855 N N . ILE A 1 107 ? -6.881 -5.753 5.898 1.00 97.12 107 ILE A N 1
ATOM 856 C CA . ILE A 1 107 ? -7.574 -4.471 6.059 1.00 97.12 107 ILE A CA 1
ATOM 857 C C . ILE A 1 107 ? -6.580 -3.335 5.856 1.00 97.12 107 ILE A C 1
ATOM 859 O O . ILE A 1 107 ? -5.552 -3.266 6.523 1.00 97.12 107 ILE A O 1
ATOM 863 N N . LEU A 1 108 ? -6.907 -2.422 4.951 1.00 96.94 108 LEU A N 1
ATOM 864 C CA . LEU A 1 108 ? -6.120 -1.242 4.633 1.00 96.94 108 LEU A CA 1
ATOM 865 C C . LEU A 1 108 ? -6.831 0.007 5.161 1.00 96.94 108 LEU A C 1
ATOM 867 O O . LEU A 1 108 ? -7.970 0.292 4.789 1.00 96.94 108 LEU A O 1
ATOM 871 N N . TYR A 1 109 ? -6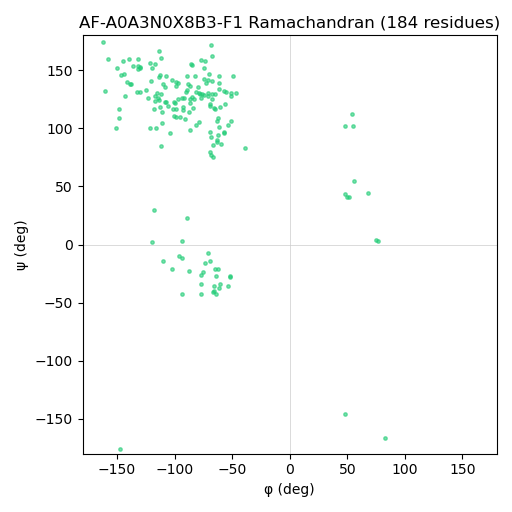.155 0.776 6.010 1.00 96.88 109 TYR A N 1
ATOM 872 C CA . TYR A 1 109 ? -6.677 2.021 6.571 1.00 96.88 109 TYR A CA 1
ATOM 873 C C . TYR A 1 109 ? -5.976 3.231 5.967 1.00 96.88 109 TYR A C 1
ATOM 875 O O . TYR A 1 109 ? -4.750 3.259 5.899 1.00 96.88 109 TYR A O 1
ATOM 883 N N . LEU A 1 110 ? -6.737 4.263 5.605 1.00 96.88 110 LEU A N 1
ATOM 884 C CA . LEU A 1 110 ? -6.190 5.579 5.284 1.00 96.88 110 LEU A CA 1
ATOM 885 C C . LEU A 1 110 ? -6.078 6.407 6.568 1.00 96.88 110 LEU A C 1
ATOM 887 O O . LEU A 1 110 ? -7.094 6.745 7.177 1.00 96.88 110 LEU A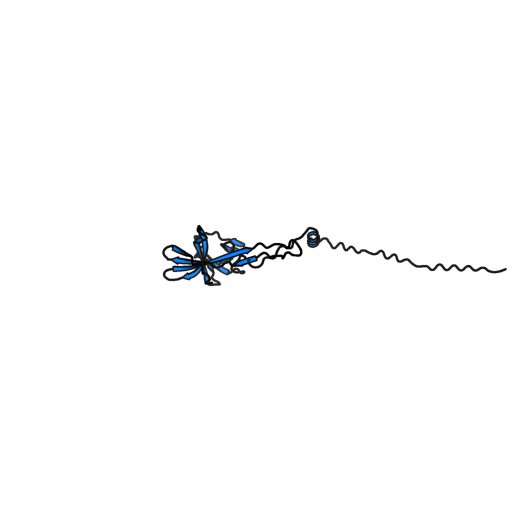 O 1
ATOM 891 N N . LEU A 1 111 ? -4.857 6.732 6.989 1.00 95.81 111 LEU A N 1
ATOM 892 C CA . LEU A 1 111 ? -4.597 7.403 8.266 1.00 95.81 111 LEU A CA 1
ATOM 893 C C . LEU A 1 111 ? -3.574 8.530 8.116 1.00 95.81 111 LEU A C 1
ATOM 895 O O . LEU A 1 111 ? -2.698 8.482 7.254 1.00 95.81 111 LEU A O 1
ATOM 899 N N . GLU A 1 112 ? -3.654 9.520 9.008 1.00 95.56 112 GLU A N 1
ATOM 900 C CA . GLU A 1 112 ? -2.552 10.457 9.241 1.00 95.56 112 GLU A CA 1
ATOM 901 C C . GLU A 1 112 ? -1.551 9.834 10.225 1.00 95.56 112 GLU A C 1
ATOM 903 O O . GLU A 1 112 ? -1.930 9.457 11.335 1.00 95.56 112 GLU A O 1
ATOM 908 N N . TYR A 1 113 ? -0.272 9.753 9.856 1.00 93.88 113 TYR A N 1
ATOM 909 C CA . TYR A 1 113 ? 0.784 9.195 10.705 1.00 93.88 113 TYR A CA 1
ATOM 910 C C . TYR A 1 113 ? 2.126 9.930 10.525 1.00 93.88 113 TYR A C 1
ATOM 912 O O . TYR A 1 113 ? 2.354 10.595 9.511 1.00 93.88 113 TYR A O 1
ATOM 920 N N . PRO A 1 114 ? 3.040 9.858 11.514 1.00 93.75 114 PRO A N 1
ATOM 921 C CA . PRO A 1 114 ? 4.366 10.449 11.390 1.00 93.75 114 PRO A CA 1
ATOM 922 C C . PRO A 1 114 ? 5.272 9.618 10.466 1.00 93.75 114 PRO A C 1
ATOM 924 O O . PRO A 1 114 ? 5.471 8.419 10.666 1.00 93.75 114 PRO A O 1
ATOM 927 N N . TYR A 1 115 ? 5.892 10.272 9.490 1.00 92.81 115 TYR A N 1
ATOM 928 C CA . TYR A 1 115 ? 6.884 9.692 8.591 1.00 92.81 115 TYR A CA 1
ATOM 929 C C . TYR A 1 115 ? 7.970 10.726 8.279 1.00 92.81 115 TYR A C 1
ATOM 931 O O . TYR A 1 115 ? 7.670 11.857 7.902 1.00 92.81 115 TYR A O 1
ATOM 939 N N . ASN A 1 116 ? 9.240 10.360 8.477 1.00 91.25 116 ASN A N 1
ATOM 940 C CA . ASN A 1 116 ? 10.402 11.233 8.249 1.00 91.25 116 ASN A CA 1
ATOM 941 C C . ASN A 1 116 ? 10.266 12.639 8.874 1.00 91.25 116 ASN A C 1
ATOM 943 O O . ASN A 1 116 ? 10.558 13.652 8.242 1.00 91.25 116 ASN A O 1
ATOM 947 N N . GLY A 1 117 ? 9.780 12.702 10.119 1.00 90.44 117 GLY A N 1
ATOM 948 C CA . GLY A 1 117 ? 9.624 13.954 10.869 1.00 90.44 117 GLY A CA 1
ATOM 949 C C . GLY A 1 117 ? 8.428 14.822 10.460 1.00 90.44 117 GLY A C 1
ATOM 950 O O . GLY A 1 117 ? 8.252 15.901 11.018 1.00 90.44 117 GLY A O 1
ATOM 951 N N . LYS A 1 118 ? 7.587 14.370 9.522 1.00 94.56 118 LYS A N 1
ATOM 952 C CA . LYS A 1 118 ? 6.375 15.073 9.080 1.00 94.56 118 LYS A CA 1
ATOM 953 C C . LYS A 1 118 ? 5.137 14.212 9.299 1.00 94.56 118 LYS A C 1
ATOM 955 O O . LYS A 1 118 ? 5.226 12.989 9.353 1.00 94.56 118 LYS A O 1
ATOM 960 N N . LYS A 1 119 ? 3.976 14.849 9.420 1.00 94.62 119 LYS A N 1
ATOM 961 C CA . LYS A 1 119 ? 2.685 14.158 9.347 1.00 94.62 119 LYS A CA 1
ATOM 962 C C . LYS A 1 119 ? 2.323 13.955 7.882 1.00 94.62 119 LYS A C 1
ATOM 964 O O . LYS A 1 119 ? 2.420 14.897 7.098 1.00 94.62 119 LYS A O 1
ATOM 969 N N . VAL A 1 120 ? 1.940 12.738 7.524 1.00 95.12 120 VAL A N 1
ATOM 970 C CA . VAL A 1 120 ? 1.516 12.376 6.169 1.00 95.12 120 VAL A CA 1
ATOM 971 C C . VAL A 1 120 ? 0.211 11.600 6.235 1.00 95.12 120 VAL A C 1
ATOM 973 O O . VAL A 1 120 ? -0.038 10.912 7.222 1.00 95.12 120 VAL A O 1
ATOM 976 N N . ILE A 1 121 ? -0.601 11.699 5.184 1.00 96.12 121 ILE A N 1
ATOM 977 C CA . ILE A 1 121 ? -1.795 10.871 5.000 1.00 96.12 121 ILE A CA 1
ATOM 978 C C . ILE A 1 121 ? -1.440 9.759 4.013 1.00 96.12 121 ILE A C 1
ATOM 980 O O . ILE A 1 121 ? -1.026 10.042 2.885 1.00 96.12 121 ILE A O 1
ATOM 984 N N . GLY A 1 122 ? -1.604 8.509 4.430 1.00 96.75 122 GLY A N 1
ATOM 985 C CA . GLY A 1 122 ? -1.279 7.349 3.604 1.00 96.75 122 GLY A CA 1
ATOM 986 C C . GLY A 1 122 ? -1.940 6.070 4.091 1.00 96.75 122 GLY A C 1
ATOM 987 O O . GLY A 1 122 ? -2.605 6.065 5.133 1.00 96.75 122 GLY A O 1
ATOM 988 N N . TYR A 1 123 ? -1.778 4.997 3.323 1.00 97.50 123 TYR A N 1
ATOM 989 C CA . TYR A 1 123 ? -2.394 3.719 3.646 1.00 97.50 123 TYR A CA 1
ATOM 990 C C . TYR A 1 123 ? -1.506 2.859 4.556 1.00 97.50 123 TYR A C 1
ATOM 992 O O . TYR A 1 123 ? -0.294 2.759 4.366 1.00 97.50 123 TYR A O 1
ATOM 1000 N N . LEU A 1 124 ? -2.126 2.220 5.550 1.00 97.69 124 LEU A N 1
ATOM 1001 C CA . LEU A 1 124 ? -1.491 1.294 6.486 1.00 97.69 124 LEU A CA 1
ATOM 1002 C C . LEU A 1 124 ? -2.296 -0.007 6.583 1.00 97.69 124 LEU A C 1
ATOM 1004 O O . LEU A 1 124 ? -3.508 0.028 6.797 1.00 97.69 124 LEU A O 1
ATOM 1008 N N . PHE A 1 125 ? -1.619 -1.146 6.461 1.00 97.94 125 PHE A N 1
ATOM 1009 C CA . PHE A 1 125 ? -2.211 -2.476 6.597 1.00 97.94 125 PHE A CA 1
ATOM 1010 C C . PHE A 1 125 ? -2.385 -2.843 8.069 1.00 97.94 125 PHE A C 1
ATOM 1012 O O . PHE A 1 125 ? -1.471 -2.656 8.872 1.00 97.94 125 PHE A O 1
ATOM 1019 N N . GLU A 1 126 ? -3.538 -3.395 8.428 1.00 97.44 126 GLU A N 1
ATOM 1020 C CA . GLU A 1 126 ? -3.754 -4.031 9.721 1.00 97.44 126 GLU A CA 1
ATOM 1021 C C . GLU A 1 126 ? -2.955 -5.324 9.802 1.00 97.44 126 GLU A C 1
ATOM 1023 O O . GLU A 1 126 ? -3.172 -6.251 9.032 1.00 97.44 126 GLU A O 1
ATOM 1028 N N . VAL A 1 127 ? -2.039 -5.392 10.763 1.00 96.69 127 VAL A N 1
ATOM 1029 C CA . VAL A 1 127 ? -1.310 -6.627 11.068 1.00 96.69 127 VAL A CA 1
ATOM 1030 C C . VAL A 1 127 ? -2.021 -7.380 12.180 1.00 96.69 127 VAL A C 1
ATOM 1032 O O . VAL A 1 127 ? -2.115 -8.604 12.163 1.00 96.69 127 VAL A O 1
ATOM 1035 N N . LYS A 1 128 ? -2.473 -6.646 13.204 1.00 94.69 128 LYS A N 1
ATOM 1036 C CA . LYS A 1 128 ? -3.168 -7.227 14.350 1.00 94.69 128 LYS A CA 1
ATOM 1037 C C . LYS A 1 128 ? -3.974 -6.186 15.105 1.00 94.69 128 LYS A C 1
ATOM 1039 O O . LYS A 1 128 ? -3.440 -5.156 15.521 1.00 94.69 128 LYS A O 1
ATOM 1044 N N . LYS A 1 129 ? -5.225 -6.518 15.400 1.00 92.94 129 LYS A N 1
ATOM 1045 C CA . LYS A 1 129 ? -6.074 -5.763 16.320 1.00 92.94 129 LYS A CA 1
ATOM 1046 C C . LYS A 1 129 ? -5.985 -6.342 17.730 1.00 92.94 129 LYS A C 1
ATOM 1048 O O . LYS A 1 129 ? -6.181 -7.537 17.936 1.00 92.94 129 LYS A O 1
ATOM 1053 N N . LEU A 1 130 ? -5.667 -5.497 18.704 1.00 91.25 130 LEU A N 1
ATOM 1054 C CA . LEU A 1 130 ? -5.683 -5.812 20.133 1.00 91.25 130 LEU A CA 1
ATOM 1055 C C . LEU A 1 130 ? -6.787 -4.989 20.808 1.00 91.25 130 LEU A C 1
ATOM 1057 O O . LEU A 1 130 ? -7.296 -4.014 20.255 1.00 91.25 130 LEU A O 1
ATOM 1061 N N . GLU A 1 131 ? -7.140 -5.343 22.040 1.00 89.06 131 GLU A N 1
ATOM 1062 C CA . GLU A 1 131 ? -8.204 -4.656 22.783 1.00 89.06 131 GLU A CA 1
ATOM 1063 C C . GLU A 1 131 ? -7.911 -3.159 23.019 1.00 89.06 131 GLU A C 1
ATOM 1065 O O . GLU A 1 131 ? -8.819 -2.317 23.004 1.00 89.06 131 GLU A O 1
ATOM 1070 N N . THR A 1 132 ? -6.633 -2.814 23.197 1.00 89.25 132 THR A N 1
ATOM 1071 C CA . THR A 1 132 ? -6.161 -1.468 23.562 1.00 89.25 132 THR A CA 1
ATOM 1072 C C . THR A 1 132 ? -5.416 -0.738 22.439 1.00 89.25 132 THR A C 1
ATOM 1074 O O . THR A 1 132 ? -5.217 0.480 22.528 1.00 89.25 132 THR A O 1
ATOM 1077 N N . ALA A 1 133 ? -5.010 -1.449 21.384 1.00 90.19 133 ALA A N 1
ATOM 1078 C CA . ALA A 1 133 ? -4.204 -0.902 20.296 1.00 90.19 133 ALA A CA 1
ATOM 1079 C C . ALA A 1 133 ? -4.335 -1.712 18.998 1.00 90.19 133 ALA A C 1
ATOM 1081 O O . ALA A 1 133 ? -4.651 -2.897 19.026 1.00 90.19 133 ALA A O 1
ATOM 1082 N N . THR A 1 134 ? -4.002 -1.094 17.870 1.00 94.25 134 THR A N 1
ATOM 1083 C CA . THR A 1 134 ? -3.872 -1.766 16.572 1.00 94.25 134 THR A CA 1
ATOM 1084 C C . THR A 1 134 ? -2.422 -1.684 16.107 1.00 94.25 134 THR A C 1
ATOM 1086 O O . THR A 1 134 ? -1.815 -0.609 16.142 1.00 94.25 134 THR A O 1
ATOM 1089 N N . LEU A 1 135 ? -1.859 -2.823 15.700 1.00 95.94 135 LEU A N 1
ATOM 1090 C CA . LEU A 1 135 ? -0.583 -2.892 14.998 1.00 95.94 135 LEU A CA 1
ATOM 1091 C C . LEU A 1 135 ? -0.844 -2.723 13.505 1.00 95.94 135 LEU A C 1
ATOM 1093 O O . LEU A 1 135 ? -1.578 -3.504 12.898 1.00 95.94 135 LEU A O 1
ATOM 1097 N N . LEU A 1 136 ? -0.215 -1.704 12.941 1.00 97.38 136 LEU A N 1
ATOM 1098 C CA . LEU A 1 136 ? -0.339 -1.303 11.554 1.00 97.38 136 LEU A CA 1
ATOM 1099 C C . LEU A 1 136 ? 1.029 -1.376 10.872 1.00 97.38 136 LEU A C 1
ATOM 1101 O O . LEU A 1 136 ? 2.060 -1.189 11.522 1.00 97.38 136 LEU A O 1
ATOM 1105 N N . MET A 1 137 ? 1.045 -1.608 9.566 1.00 97.38 137 MET A N 1
ATOM 1106 C CA . MET A 1 137 ? 2.259 -1.718 8.765 1.00 97.38 137 MET A CA 1
ATOM 1107 C C . MET A 1 137 ? 2.149 -0.877 7.499 1.00 97.38 137 MET A C 1
ATOM 1109 O O . MET A 1 137 ? 1.167 -0.948 6.764 1.00 97.38 137 MET A O 1
ATOM 1113 N N . ARG A 1 138 ? 3.186 -0.088 7.234 1.00 97.06 138 ARG A N 1
ATOM 1114 C CA . ARG A 1 138 ? 3.384 0.585 5.958 1.00 97.0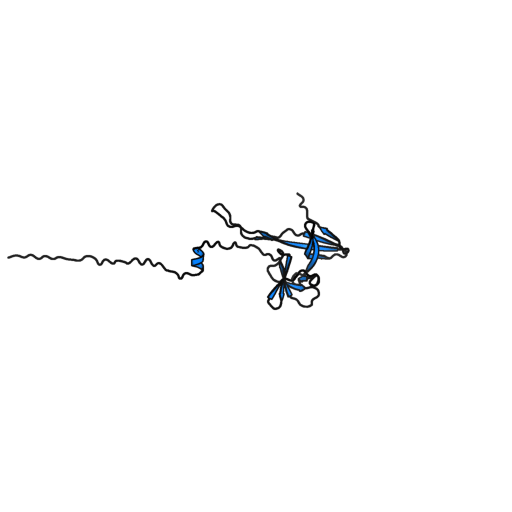6 138 ARG A CA 1
ATOM 1115 C C . ARG A 1 138 ? 4.255 -0.295 5.076 1.00 97.06 138 ARG A C 1
ATOM 1117 O O . ARG A 1 138 ? 5.420 -0.503 5.411 1.00 97.06 138 ARG A O 1
ATOM 1124 N N . ILE A 1 139 ? 3.697 -0.715 3.948 1.00 96.94 139 ILE A N 1
ATOM 1125 C CA . ILE A 1 139 ? 4.427 -1.386 2.873 1.00 96.94 139 ILE A CA 1
ATOM 1126 C C . ILE A 1 139 ? 4.749 -0.341 1.808 1.00 96.94 139 ILE A C 1
ATOM 1128 O O . ILE A 1 139 ? 3.915 0.510 1.492 1.00 96.94 139 ILE A O 1
ATOM 1132 N N . SER A 1 140 ? 5.964 -0.339 1.269 1.00 97.06 140 SER A N 1
ATOM 1133 C CA . SER A 1 140 ? 6.343 0.615 0.226 1.00 97.06 140 SER A CA 1
ATOM 1134 C C . SER A 1 140 ? 7.389 0.046 -0.712 1.00 97.06 140 SER A C 1
ATOM 1136 O O . SER A 1 140 ? 8.221 -0.758 -0.308 1.00 97.06 140 SER A O 1
ATOM 1138 N N . LYS A 1 141 ? 7.375 0.525 -1.952 1.00 97.69 141 LYS A N 1
ATOM 1139 C CA . LYS A 1 141 ? 8.381 0.205 -2.964 1.00 97.69 141 LYS A CA 1
ATOM 1140 C C . LYS A 1 141 ? 9.134 1.457 -3.397 1.00 97.69 141 LYS A C 1
ATOM 1142 O O . LYS A 1 141 ? 8.610 2.567 -3.303 1.00 97.69 141 LYS A O 1
ATOM 1147 N N . THR A 1 142 ? 10.349 1.277 -3.893 1.00 96.44 142 THR A N 1
ATOM 1148 C CA . THR A 1 142 ? 11.129 2.311 -4.584 1.00 96.44 142 THR A CA 1
ATOM 1149 C C . THR A 1 142 ? 11.285 1.961 -6.059 1.00 96.44 142 THR A C 1
ATOM 1151 O O . THR A 1 142 ? 11.093 0.810 -6.443 1.00 96.44 142 THR A O 1
ATOM 1154 N N . TYR A 1 143 ? 11.610 2.959 -6.879 1.00 96.00 143 TYR A N 1
ATOM 1155 C CA . TYR A 1 143 ? 11.935 2.774 -8.288 1.00 96.00 143 TYR A CA 1
ATOM 1156 C C . TYR A 1 143 ? 13.367 3.221 -8.550 1.00 96.00 143 TYR A C 1
ATOM 1158 O O . TYR A 1 143 ? 13.690 4.406 -8.433 1.00 96.00 143 TYR A O 1
ATOM 1166 N N . ASP A 1 144 ? 14.193 2.268 -8.948 1.00 93.12 144 ASP A N 1
ATOM 1167 C CA . ASP A 1 144 ? 15.559 2.487 -9.378 1.00 93.12 144 ASP A CA 1
ATOM 1168 C C . ASP A 1 144 ? 15.587 2.592 -10.899 1.00 93.12 144 ASP A C 1
ATOM 1170 O O . ASP A 1 144 ? 15.396 1.608 -11.620 1.00 93.12 144 ASP A O 1
ATOM 1174 N N . LYS A 1 145 ? 15.846 3.804 -11.399 1.00 90.38 145 LYS A N 1
ATOM 1175 C CA . LYS A 1 145 ? 16.029 4.016 -12.834 1.00 90.38 145 LYS A CA 1
ATOM 1176 C C . LYS A 1 145 ? 17.315 3.324 -13.282 1.00 90.38 145 LYS A C 1
ATOM 1178 O O . LYS A 1 145 ? 18.397 3.591 -12.753 1.00 90.38 145 LYS A O 1
ATOM 1183 N N . GLY A 1 146 ? 17.178 2.458 -14.274 1.00 86.38 146 GLY A N 1
ATOM 1184 C CA . GLY A 1 146 ? 18.289 1.793 -14.919 1.00 86.38 146 GLY A CA 1
ATOM 1185 C C . GLY A 1 146 ? 19.158 2.756 -15.732 1.00 86.38 146 GLY A C 1
ATOM 1186 O O . GLY A 1 146 ? 18.827 3.931 -15.933 1.00 86.38 146 GLY A O 1
ATOM 1187 N N . LYS A 1 147 ? 20.292 2.251 -16.210 1.00 86.69 147 LYS A N 1
ATOM 1188 C CA . LYS A 1 147 ? 21.215 2.983 -17.079 1.00 86.69 147 LYS A CA 1
ATOM 1189 C C . LYS A 1 147 ? 21.718 2.080 -18.197 1.00 86.69 147 LYS A C 1
ATOM 1191 O O . LYS A 1 147 ? 22.073 0.930 -17.952 1.00 86.69 147 LYS A O 1
ATOM 1196 N N . TYR A 1 148 ? 21.780 2.634 -19.400 1.00 82.88 148 TYR A N 1
ATOM 1197 C CA . TYR A 1 148 ? 22.445 1.988 -20.524 1.00 82.88 148 TYR A CA 1
ATOM 1198 C C . TYR A 1 148 ? 23.954 1.976 -20.315 1.00 82.88 148 TYR A C 1
ATOM 1200 O O . TYR A 1 148 ? 24.505 2.919 -19.739 1.00 82.88 148 TYR A O 1
ATOM 1208 N N . ALA A 1 149 ? 24.611 0.923 -20.798 1.00 81.31 149 ALA A N 1
ATOM 1209 C CA . ALA A 1 149 ? 26.059 0.932 -20.930 1.00 81.31 149 ALA A CA 1
ATOM 1210 C C . ALA A 1 149 ? 26.460 1.992 -21.965 1.00 81.31 149 ALA A C 1
ATOM 1212 O O . ALA A 1 149 ? 25.881 2.037 -23.053 1.00 81.31 149 ALA A O 1
ATOM 1213 N N . GLN A 1 150 ? 27.400 2.875 -21.620 1.00 78.50 150 GLN A N 1
ATOM 1214 C CA . GLN A 1 150 ? 27.883 3.895 -22.555 1.00 78.50 150 GLN A CA 1
ATOM 1215 C C . GLN A 1 150 ? 29.043 3.379 -23.414 1.00 78.50 150 GLN A C 1
ATOM 1217 O O . GLN A 1 150 ? 29.249 3.876 -24.520 1.00 78.50 150 GLN A O 1
ATOM 1222 N N . ASP A 1 151 ? 29.754 2.354 -22.942 1.00 80.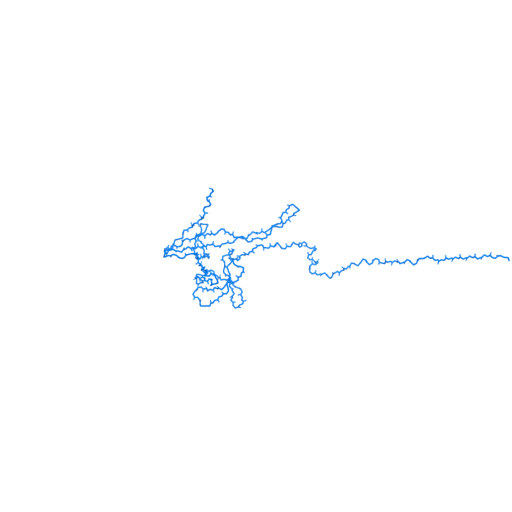38 151 ASP A N 1
ATOM 1223 C CA . ASP A 1 151 ? 30.839 1.681 -23.651 1.00 80.38 151 ASP A CA 1
ATOM 1224 C C . ASP A 1 151 ? 30.922 0.180 -23.300 1.00 80.38 151 ASP A C 1
ATOM 1226 O O . ASP A 1 151 ? 30.084 -0.360 -22.579 1.00 80.38 151 ASP A O 1
ATOM 1230 N N . SER A 1 152 ? 31.936 -0.513 -23.832 1.00 70.94 152 SER A N 1
ATOM 1231 C CA . SER A 1 152 ? 32.154 -1.954 -23.628 1.00 70.94 152 SER A CA 1
ATOM 1232 C C . SER A 1 152 ? 32.625 -2.347 -22.221 1.00 70.94 152 SER A C 1
ATOM 1234 O O . SER A 1 152 ? 32.757 -3.540 -21.944 1.00 70.94 152 SER A O 1
ATOM 1236 N N . PHE A 1 153 ? 32.933 -1.382 -21.353 1.00 76.56 153 PHE A N 1
ATOM 1237 C CA . PHE A 1 153 ? 33.351 -1.608 -19.967 1.00 76.56 153 PHE A CA 1
ATOM 1238 C C . PHE A 1 153 ? 32.213 -1.345 -18.974 1.00 76.56 153 PHE A C 1
ATOM 1240 O O . PHE A 1 153 ? 32.228 -1.878 -17.859 1.00 76.56 153 PHE A O 1
ATOM 1247 N N . ASP A 1 154 ? 31.211 -0.570 -19.382 1.00 75.06 154 ASP A N 1
ATOM 1248 C CA . ASP A 1 154 ? 30.012 -0.326 -18.601 1.00 75.06 154 ASP A CA 1
ATOM 1249 C C . ASP A 1 154 ? 29.054 -1.520 -18.585 1.00 75.06 154 ASP A C 1
ATOM 1251 O O . ASP A 1 154 ? 28.810 -2.202 -19.580 1.00 75.06 154 ASP A O 1
ATOM 1255 N N . ARG A 1 155 ? 28.435 -1.733 -17.420 1.00 78.69 155 ARG A N 1
ATOM 1256 C CA . ARG A 1 155 ? 27.321 -2.670 -17.275 1.00 78.69 155 ARG A CA 1
ATOM 1257 C C . ARG A 1 155 ? 25.996 -1.934 -17.349 1.00 78.69 155 ARG A C 1
ATOM 1259 O O . ARG A 1 155 ? 25.740 -1.014 -16.567 1.00 78.69 155 ARG A O 1
ATOM 1266 N N . GLU A 1 156 ? 25.156 -2.397 -18.262 1.00 82.50 156 GLU A N 1
ATOM 1267 C CA . GLU A 1 156 ? 23.753 -2.021 -18.331 1.00 82.50 156 GLU A CA 1
ATOM 1268 C C . GLU A 1 156 ? 23.043 -2.448 -17.037 1.00 82.50 156 GLU A C 1
ATOM 1270 O O . GLU A 1 156 ? 23.242 -3.556 -16.531 1.00 82.50 156 GLU A O 1
ATOM 1275 N N . LYS A 1 157 ? 22.248 -1.538 -16.469 1.00 87.00 157 LYS A N 1
ATOM 1276 C CA . LYS A 1 157 ? 21.378 -1.798 -15.318 1.00 87.00 157 LYS A CA 1
ATOM 1277 C C . LYS A 1 157 ? 19.944 -1.586 -15.778 1.00 87.00 157 LYS A C 1
ATOM 1279 O O . LYS A 1 157 ? 19.618 -0.499 -16.245 1.00 87.00 157 LYS A O 1
ATOM 1284 N N . GLU A 1 158 ? 19.108 -2.599 -15.619 1.00 90.31 158 GLU A N 1
ATOM 1285 C CA . GLU A 1 158 ? 17.671 -2.536 -15.897 1.00 90.31 158 GLU A CA 1
ATOM 1286 C C . GLU A 1 158 ? 16.931 -1.603 -14.920 1.00 90.31 158 GLU A C 1
ATOM 1288 O O . GLU A 1 158 ? 17.447 -1.250 -13.854 1.00 90.31 158 GLU A O 1
ATOM 1293 N N . ASN A 1 159 ? 15.717 -1.179 -15.277 1.00 93.12 159 ASN A N 1
ATOM 1294 C CA . ASN A 1 159 ? 14.846 -0.478 -14.333 1.00 93.12 159 ASN A CA 1
ATOM 1295 C C . ASN A 1 159 ? 14.352 -1.477 -13.282 1.00 93.12 159 ASN A C 1
ATOM 1297 O O . ASN A 1 159 ? 14.059 -2.622 -13.619 1.00 93.12 159 ASN A O 1
ATOM 1301 N N . THR A 1 160 ? 14.245 -1.088 -12.013 1.00 94.44 160 THR A N 1
ATOM 1302 C CA . THR A 1 160 ? 13.828 -2.029 -10.958 1.00 94.44 160 THR A CA 1
ATOM 1303 C C . THR A 1 160 ? 12.855 -1.392 -9.973 1.00 94.44 160 THR A C 1
ATOM 1305 O O . THR A 1 160 ? 13.032 -0.247 -9.561 1.00 94.44 160 THR A O 1
ATOM 1308 N N . TYR A 1 161 ? 11.826 -2.147 -9.585 1.00 96.75 161 TYR A N 1
ATOM 1309 C CA . TYR A 1 161 ? 11.019 -1.871 -8.401 1.00 96.75 161 TYR A CA 1
ATOM 1310 C C . TYR A 1 161 ? 11.436 -2.786 -7.254 1.00 96.75 161 TYR A C 1
ATOM 1312 O O . TYR A 1 161 ? 11.233 -3.998 -7.333 1.00 96.75 161 TYR A O 1
ATOM 1320 N N . ASP A 1 162 ? 11.935 -2.192 -6.175 1.00 95.88 162 ASP A N 1
ATOM 1321 C CA . ASP A 1 162 ? 12.389 -2.917 -4.989 1.00 95.88 162 ASP A CA 1
ATOM 1322 C C . ASP A 1 162 ? 11.505 -2.614 -3.780 1.00 95.88 162 ASP A C 1
ATOM 1324 O O . ASP A 1 162 ? 11.033 -1.487 -3.595 1.00 95.88 162 ASP A O 1
ATOM 1328 N N . ASP A 1 163 ? 11.295 -3.625 -2.939 1.00 94.81 163 ASP A N 1
ATOM 1329 C CA . ASP A 1 163 ? 10.617 -3.467 -1.656 1.00 94.81 163 ASP A CA 1
ATOM 1330 C C . ASP A 1 163 ? 11.502 -2.702 -0.668 1.00 94.81 163 ASP A C 1
ATOM 1332 O O . ASP A 1 163 ? 12.677 -3.017 -0.465 1.00 94.81 163 ASP A O 1
ATOM 1336 N N . LEU A 1 164 ? 10.925 -1.683 -0.034 1.00 95.50 164 LEU A N 1
ATOM 1337 C CA . LEU A 1 164 ? 11.551 -0.994 1.086 1.00 95.50 164 LEU A CA 1
ATOM 1338 C C . LEU A 1 164 ? 11.229 -1.729 2.394 1.00 95.50 164 LEU A C 1
ATOM 1340 O O . LEU A 1 164 ? 10.198 -2.392 2.485 1.00 95.50 164 LEU A O 1
ATOM 1344 N N . PRO A 1 165 ? 12.065 -1.585 3.438 1.00 95.19 165 PRO A N 1
ATOM 1345 C CA . PRO A 1 165 ? 11.770 -2.172 4.737 1.00 95.19 165 PRO A CA 1
ATOM 1346 C C . PRO A 1 165 ? 10.420 -1.705 5.290 1.00 95.19 165 PRO A C 1
ATOM 1348 O O . PRO A 1 165 ? 10.155 -0.500 5.359 1.00 95.19 165 PRO A O 1
ATOM 1351 N N . ASP A 1 166 ? 9.616 -2.662 5.747 1.00 94.81 166 ASP A N 1
ATOM 1352 C CA . ASP A 1 166 ? 8.323 -2.386 6.365 1.00 94.81 166 ASP A CA 1
ATOM 1353 C C . ASP A 1 166 ? 8.475 -1.544 7.635 1.00 94.81 166 ASP A C 1
ATOM 1355 O O . ASP A 1 166 ? 9.361 -1.766 8.471 1.00 94.81 166 ASP A O 1
ATOM 1359 N N . ILE A 1 167 ? 7.570 -0.579 7.804 1.00 95.44 167 ILE A N 1
ATOM 1360 C CA . ILE A 1 167 ? 7.531 0.287 8.985 1.00 95.44 167 ILE A CA 1
ATOM 1361 C C . ILE A 1 167 ? 6.265 -0.009 9.769 1.00 95.44 167 ILE A C 1
ATOM 1363 O O . ILE A 1 167 ? 5.157 0.100 9.246 1.00 95.44 167 ILE A O 1
ATOM 1367 N N . PHE A 1 168 ? 6.437 -0.338 11.046 1.00 95.38 168 PHE A N 1
ATOM 1368 C CA . PHE A 1 168 ? 5.335 -0.671 11.936 1.00 95.38 168 PHE A CA 1
ATOM 1369 C C . PHE A 1 168 ? 4.933 0.519 12.801 1.00 95.38 168 PHE A C 1
ATOM 1371 O O . PHE A 1 168 ? 5.770 1.247 13.345 1.00 95.38 168 PHE A O 1
ATOM 1378 N N . TYR A 1 169 ? 3.626 0.657 12.971 1.00 94.06 169 TYR A N 1
ATOM 1379 C CA . TYR A 1 169 ? 2.987 1.691 13.762 1.00 94.06 169 TYR A CA 1
ATOM 1380 C C . TYR A 1 169 ? 2.075 1.049 14.801 1.00 94.06 169 TYR A C 1
ATOM 1382 O O . TYR A 1 169 ? 1.254 0.193 14.483 1.00 94.06 169 TYR A O 1
ATOM 1390 N N . PHE A 1 170 ? 2.179 1.508 16.046 1.00 92.06 170 PHE A N 1
ATOM 1391 C CA . PHE A 1 170 ? 1.191 1.194 17.076 1.00 92.06 170 PHE A CA 1
ATOM 1392 C C . PHE A 1 170 ? 0.221 2.355 17.222 1.00 92.06 170 PHE A C 1
ATOM 1394 O O . PHE A 1 170 ? 0.625 3.442 17.640 1.00 92.06 170 PHE A O 1
ATOM 1401 N N . GLN A 1 171 ? -1.052 2.117 16.916 1.00 88.00 171 GLN A N 1
ATOM 1402 C CA . GLN A 1 171 ? -2.130 3.066 17.158 1.00 88.00 171 GLN A CA 1
ATOM 1403 C C . GLN A 1 171 ? -2.851 2.680 18.450 1.00 88.00 171 GLN A C 1
ATOM 1405 O O . GLN A 1 171 ? -3.545 1.666 18.504 1.00 88.00 171 GLN A O 1
ATOM 1410 N N . LYS A 1 172 ? -2.690 3.475 19.512 1.00 86.12 172 LYS A N 1
ATOM 1411 C CA . LYS A 1 172 ? -3.512 3.326 20.725 1.00 86.12 172 LYS A CA 1
ATOM 1412 C C . LYS A 1 172 ? -4.919 3.877 20.468 1.00 86.12 172 LYS A C 1
ATOM 1414 O O . LYS A 1 172 ? -5.065 4.818 19.690 1.00 86.12 172 LYS A O 1
ATOM 1419 N N . LYS A 1 173 ? -5.940 3.354 21.167 1.00 65.94 173 LYS A N 1
ATOM 1420 C CA . LYS A 1 173 ? -7.321 3.897 21.123 1.00 65.94 173 LYS A CA 1
ATOM 1421 C C . LYS A 1 173 ? -7.381 5.412 21.392 1.00 65.94 173 LYS A C 1
ATOM 1423 O O . LYS A 1 173 ? -8.246 6.099 20.865 1.00 65.94 173 LYS A O 1
ATOM 1428 N N . THR A 1 174 ? -6.431 5.943 22.158 1.00 49.47 174 THR A N 1
ATOM 1429 C CA . THR A 1 174 ? -6.135 7.376 22.271 1.00 49.47 174 THR A CA 1
ATOM 1430 C C . THR A 1 174 ? -5.079 7.741 21.227 1.00 49.47 174 THR A C 1
ATOM 1432 O O . THR A 1 174 ? -3.929 7.339 21.371 1.00 49.47 174 THR A O 1
ATOM 1435 N N . VAL A 1 175 ? -5.482 8.465 20.176 1.00 48.66 175 VAL A N 1
ATOM 1436 C CA . VAL A 1 175 ? -4.719 8.868 18.972 1.00 48.66 175 VAL A CA 1
ATOM 1437 C C . VAL A 1 175 ? -3.249 9.248 19.259 1.00 48.66 175 VAL A C 1
ATOM 1439 O O . VAL A 1 175 ? -2.901 10.417 19.407 1.00 48.66 175 VAL A O 1
ATOM 1442 N N . LYS A 1 176 ? -2.354 8.259 19.350 1.00 46.88 176 LYS A N 1
ATOM 1443 C CA . LYS A 1 176 ? -0.904 8.451 19.491 1.00 46.88 176 LYS A CA 1
ATOM 1444 C C . LYS A 1 176 ? -0.187 7.299 18.797 1.00 46.88 176 LYS A C 1
ATOM 1446 O O . LYS A 1 176 ? -0.331 6.148 19.205 1.00 46.88 176 LYS A O 1
ATOM 1451 N N . PHE A 1 177 ? 0.570 7.632 17.755 1.00 50.94 177 PHE A N 1
ATOM 1452 C CA . PHE A 1 177 ? 1.397 6.690 17.005 1.00 50.94 177 PHE A CA 1
ATOM 1453 C C . PHE A 1 177 ? 2.798 6.601 17.622 1.00 50.94 177 PHE A C 1
ATOM 1455 O O . PHE A 1 177 ? 3.424 7.631 17.875 1.00 50.94 177 PHE A O 1
ATOM 1462 N N . CYS A 1 178 ? 3.308 5.384 17.826 1.00 58.09 178 CYS A N 1
ATOM 1463 C CA . CYS A 1 178 ? 4.725 5.134 18.119 1.00 58.09 178 CYS A CA 1
ATOM 1464 C C . CYS A 1 178 ? 5.380 4.410 16.934 1.00 58.09 178 CYS A C 1
ATOM 1466 O O . CYS A 1 178 ? 4.848 3.403 16.468 1.00 58.09 178 CYS A O 1
ATOM 1468 N N . ASN A 1 179 ? 6.520 4.925 16.464 1.00 53.56 179 ASN A N 1
ATOM 1469 C CA . ASN A 1 179 ? 7.345 4.316 15.416 1.00 53.56 179 ASN A CA 1
ATOM 1470 C C . ASN A 1 179 ? 8.320 3.308 16.050 1.00 53.56 179 ASN A C 1
ATOM 1472 O O . ASN A 1 179 ? 9.080 3.679 16.947 1.00 53.56 179 ASN A O 1
ATOM 1476 N N . CYS A 1 180 ? 8.318 2.059 15.581 1.00 47.41 180 CYS A N 1
ATOM 1477 C CA . CYS A 1 180 ? 9.302 1.048 15.965 1.00 47.41 180 CYS A CA 1
ATOM 1478 C C . CYS A 1 180 ? 10.118 0.630 14.737 1.00 47.41 180 CYS A C 1
ATOM 1480 O O . CYS A 1 180 ? 9.683 -0.203 13.947 1.00 47.41 180 CYS A O 1
ATOM 1482 N N . GLN A 1 181 ? 11.331 1.165 14.598 1.00 50.38 181 GLN A N 1
ATOM 1483 C CA . GLN A 1 181 ? 12.311 0.625 13.655 1.00 50.38 181 GLN A CA 1
ATOM 1484 C C . GLN A 1 181 ? 13.076 -0.526 14.321 1.00 50.38 181 GLN A C 1
ATOM 1486 O O . GLN A 1 181 ? 13.642 -0.356 15.405 1.00 50.38 181 GLN A O 1
ATOM 1491 N N . LYS A 1 182 ? 13.117 -1.701 13.677 1.00 44.09 182 LYS A N 1
ATOM 1492 C CA . LYS A 1 182 ? 14.017 -2.793 14.076 1.00 44.09 182 LYS A CA 1
ATOM 1493 C C . LYS A 1 182 ? 15.460 -2.309 13.915 1.00 44.09 182 LYS A C 1
ATOM 1495 O O . LYS A 1 182 ? 15.949 -2.182 12.795 1.00 44.09 182 LYS A O 1
ATOM 1500 N N . ARG A 1 183 ? 16.161 -2.069 15.025 1.00 37.09 183 ARG A N 1
ATOM 1501 C CA . ARG A 1 183 ? 17.626 -2.003 14.996 1.00 37.09 183 ARG A CA 1
ATOM 1502 C C . ARG A 1 183 ? 18.137 -3.414 14.724 1.00 37.09 183 ARG A C 1
ATOM 1504 O O . ARG A 1 183 ? 17.845 -4.321 15.500 1.00 37.09 183 ARG A O 1
ATOM 1511 N N . LYS A 1 184 ? 18.889 -3.604 13.637 1.00 38.62 184 LYS A N 1
ATOM 1512 C CA . LYS A 1 184 ? 19.792 -4.756 13.539 1.00 38.62 184 LYS A CA 1
ATOM 1513 C C . LYS A 1 184 ? 20.785 -4.626 14.696 1.00 38.62 184 LYS A C 1
ATOM 1515 O O . LYS A 1 184 ? 21.482 -3.617 14.773 1.00 38.62 184 LYS A O 1
ATOM 1520 N N . MET A 1 185 ? 20.796 -5.592 15.611 1.00 42.66 185 MET A N 1
ATOM 1521 C CA . MET A 1 185 ? 21.952 -5.797 16.483 1.00 42.66 185 MET A CA 1
ATOM 1522 C C . MET A 1 185 ? 23.098 -6.228 15.566 1.00 42.66 185 MET A C 1
ATOM 1524 O O . MET A 1 185 ? 22.950 -7.218 14.848 1.00 42.66 185 MET A O 1
ATOM 1528 N N . SER A 1 186 ? 24.152 -5.410 15.502 1.00 48.72 186 SER A N 1
ATOM 1529 C CA . SER A 1 186 ? 25.450 -5.835 14.972 1.00 48.72 186 SER A CA 1
ATOM 1530 C C . SER A 1 186 ? 26.113 -6.773 15.963 1.00 48.72 186 SER A C 1
ATOM 1532 O O . SER A 1 186 ? 26.044 -6.426 17.167 1.00 48.72 186 SER A O 1
#

Mean predicted aligned error: 14.47 Å

pLDDT: mean 79.78, std 20.33, range [37.09, 97.94]